Protein AF-A0A4Q2D4P0-F1 (afdb_monomer)

Radius of gyration: 19.88 Å; Cα contacts (8 Å, |Δi|>4): 506; chains: 1; bounding box: 53×36×59 Å

Organism: NCBI:txid2316362

Nearest PDB structures (foldseek):
  6o60-assembly1_C  TM=5.481E-01  e=2.478E-01  Homo sapiens
  6brp-assembly1_B  TM=3.692E-01  e=1.485E-01  Oryza sativa Japonica Group
  1fs2-assembly1_C  TM=4.006E-01  e=1.211E+00  Homo sapiens
  8bya-assembly1_E  TM=3.038E-01  e=4.134E-01  Homo sapiens
  8sl9-assembly1_A  TM=1.925E-01  e=4.134E-01  Francisella tularensis subsp. tularensis SCHU S4

Sequence (255 aa):
MGGETLDSLTILSLRPEDGGTDPPFTVFDLFDRIYSLFQSIGYITLMDIDLKPTSRFPHWDPDEEYPDWRTERVHFKACTVGVIDSYSLYSPEAGQELMFEDCNLHGLEFCLPKTPSLTLKNLNAESLGIIIQKSDAIKIAFEDCPELTDKIILALANAHPDSWFLEQRHLRSLRMHACPRVSAKALKKIVSVRQKRRIVADPMPALARTYLPDENDYLDGPPLKSLILSGLNGKRVSNGMRSWFEDNLEEFLER

Structure (mmCIF, N/CA/C/O backbone):
data_AF-A0A4Q2D4P0-F1
#
_entry.id   AF-A0A4Q2D4P0-F1
#
loop_
_atom_site.group_PDB
_atom_site.id
_atom_site.type_symbol
_atom_site.label_atom_id
_atom_site.label_alt_id
_atom_site.label_comp_id
_atom_site.label_asym_id
_atom_site.label_entity_id
_atom_site.label_seq_id
_atom_site.pdbx_PDB_ins_code
_atom_site.Cartn_x
_atom_site.Cartn_y
_atom_site.Cartn_z
_atom_site.occupancy
_atom_site.B_iso_or_equiv
_atom_site.auth_seq_id
_atom_site.auth_comp_id
_atom_site.auth_asym_id
_atom_site.auth_atom_id
_atom_site.pdbx_PDB_model_num
ATOM 1 N N . MET A 1 1 ? 28.402 18.429 -16.747 1.00 43.34 1 MET A N 1
ATOM 2 C CA . MET A 1 1 ? 27.429 18.271 -17.846 1.00 43.34 1 MET A CA 1
ATOM 3 C C . MET A 1 1 ? 26.061 18.374 -17.203 1.00 43.34 1 MET A C 1
ATOM 5 O O . MET A 1 1 ? 25.832 17.650 -16.242 1.00 43.34 1 MET A O 1
ATOM 9 N N . GLY A 1 2 ? 25.251 19.363 -17.589 1.00 43.56 2 GLY A N 1
ATOM 10 C CA . GLY A 1 2 ? 23.921 19.547 -17.000 1.00 43.56 2 GLY A CA 1
ATOM 11 C C . GLY A 1 2 ? 23.044 18.392 -17.447 1.00 43.56 2 GLY A C 1
ATOM 12 O O . GLY A 1 2 ? 22.898 18.205 -18.650 1.00 43.56 2 GLY A O 1
ATOM 13 N N . GLY A 1 3 ? 22.574 17.569 -16.514 1.00 57.06 3 GLY A N 1
ATOM 14 C CA . GLY A 1 3 ? 21.641 16.522 -16.891 1.00 57.06 3 GLY A CA 1
ATOM 15 C C . GLY A 1 3 ? 20.282 17.115 -17.159 1.00 57.06 3 GLY A C 1
ATOM 16 O O . GLY A 1 3 ? 19.896 18.132 -16.582 1.00 57.06 3 GLY A O 1
ATOM 17 N N . GLU A 1 4 ? 19.581 16.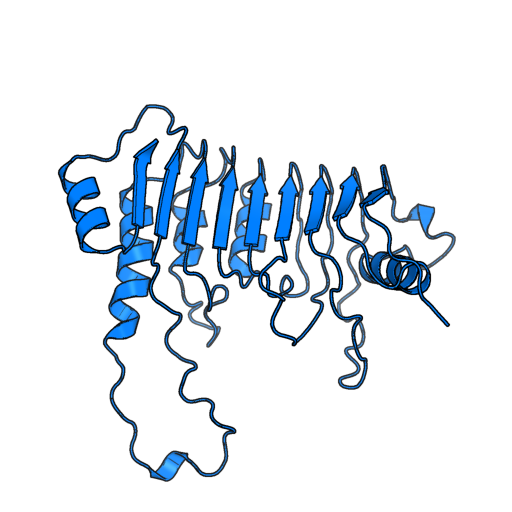463 -18.066 1.00 76.81 4 GLU A N 1
ATOM 18 C CA . GLU A 1 4 ? 18.221 16.822 -18.396 1.00 76.81 4 GLU A CA 1
ATOM 19 C C . GLU A 1 4 ? 17.312 16.330 -17.266 1.00 76.81 4 GLU A C 1
ATOM 21 O O . GLU A 1 4 ? 17.420 15.189 -16.805 1.00 76.81 4 GLU A O 1
ATOM 26 N N . THR A 1 5 ? 16.456 17.224 -16.780 1.00 80.44 5 THR A N 1
ATOM 27 C CA . THR A 1 5 ? 15.338 16.881 -15.903 1.00 80.44 5 THR A CA 1
ATOM 28 C C . THR A 1 5 ? 14.119 16.653 -16.779 1.00 80.44 5 THR A C 1
ATOM 30 O O . THR A 1 5 ? 13.848 17.450 -17.679 1.00 80.44 5 THR A O 1
ATOM 33 N N . LEU A 1 6 ? 13.385 15.578 -16.514 1.00 85.06 6 LEU A N 1
ATOM 34 C CA . LEU A 1 6 ? 12.155 15.253 -17.224 1.00 85.06 6 LEU A CA 1
ATOM 35 C C . LEU A 1 6 ? 10.963 15.319 -16.267 1.00 85.06 6 LEU A C 1
ATOM 37 O O . LEU A 1 6 ? 10.982 14.705 -15.206 1.00 85.06 6 LEU A O 1
ATOM 41 N N . ASP A 1 7 ? 9.890 16.011 -16.642 1.00 85.50 7 ASP A N 1
ATOM 42 C CA . ASP A 1 7 ? 8.705 16.098 -15.776 1.00 85.50 7 ASP A CA 1
ATOM 43 C C . ASP A 1 7 ? 8.015 14.735 -15.625 1.00 85.50 7 ASP A C 1
ATOM 45 O O . ASP A 1 7 ? 7.632 14.331 -14.525 1.00 85.50 7 ASP A O 1
ATOM 49 N N . SER A 1 8 ? 7.858 14.002 -16.733 1.00 89.62 8 SER A N 1
ATOM 50 C CA . SER A 1 8 ? 7.240 12.677 -16.709 1.00 89.62 8 SER A CA 1
ATOM 51 C C . SER A 1 8 ? 7.701 11.765 -17.842 1.00 89.62 8 SER A C 1
ATOM 53 O O . SER A 1 8 ? 7.942 12.215 -18.962 1.00 89.62 8 SER A O 1
ATOM 55 N N . LEU A 1 9 ? 7.757 10.468 -17.549 1.00 88.06 9 LEU A N 1
ATOM 56 C CA . LEU A 1 9 ? 8.011 9.381 -18.484 1.00 88.06 9 LEU A CA 1
ATOM 57 C C . LEU A 1 9 ? 6.910 8.330 -18.342 1.00 88.06 9 LEU A C 1
ATOM 59 O O . LEU A 1 9 ? 6.601 7.879 -17.241 1.00 88.06 9 LEU A O 1
ATOM 63 N N . THR A 1 10 ? 6.321 7.916 -19.460 1.00 89.50 10 THR A N 1
ATOM 64 C CA . THR A 1 10 ? 5.386 6.786 -19.499 1.00 89.50 10 THR A CA 1
ATOM 65 C C . THR A 1 10 ? 5.912 5.730 -20.452 1.00 89.50 10 THR A C 1
ATOM 67 O O . THR A 1 10 ? 6.177 6.019 -21.617 1.00 89.50 10 THR A O 1
ATOM 70 N N . ILE A 1 11 ? 6.029 4.505 -19.956 1.00 86.00 11 ILE A N 1
ATOM 71 C CA . ILE A 1 11 ? 6.389 3.321 -20.726 1.00 86.00 11 ILE A CA 1
ATOM 72 C C . ILE A 1 11 ? 5.140 2.455 -20.809 1.00 86.00 11 ILE A C 1
ATOM 74 O O . ILE A 1 11 ? 4.585 2.068 -19.785 1.00 86.00 11 ILE A O 1
ATOM 78 N N . LEU A 1 12 ? 4.665 2.224 -22.032 1.00 85.94 12 LEU A N 1
ATOM 79 C CA . LEU A 1 12 ? 3.336 1.655 -22.275 1.00 85.94 12 LEU A CA 1
ATOM 80 C C . LEU A 1 12 ? 3.295 0.129 -22.279 1.00 85.94 12 LEU A C 1
ATOM 82 O O . LEU A 1 12 ? 2.232 -0.438 -22.050 1.00 85.94 12 LEU A O 1
ATOM 86 N N . SER A 1 13 ? 4.409 -0.509 -22.615 1.00 82.56 13 SER A N 1
ATOM 87 C CA . SER A 1 13 ? 4.569 -1.955 -22.572 1.00 82.56 13 SER A CA 1
ATOM 88 C C . SER A 1 13 ? 6.052 -2.270 -22.619 1.00 82.56 13 SER A C 1
ATOM 90 O O . SER A 1 13 ? 6.815 -1.568 -23.291 1.00 82.56 13 SER A O 1
ATOM 92 N N . LEU A 1 14 ? 6.450 -3.292 -21.875 1.00 76.25 1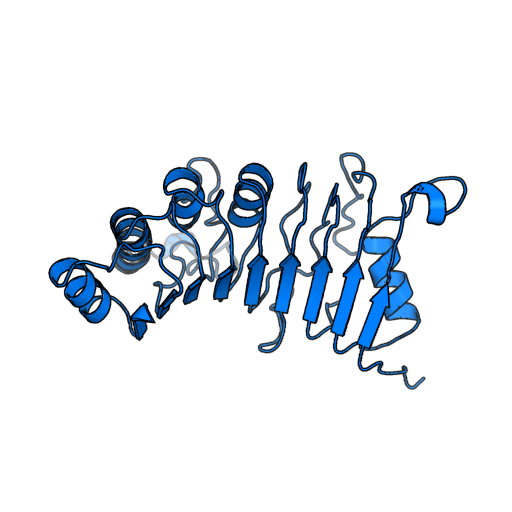4 LEU A N 1
ATOM 93 C CA . LEU A 1 14 ? 7.811 -3.798 -21.891 1.00 76.25 14 LEU A CA 1
ATOM 94 C C . LEU A 1 14 ? 7.759 -5.280 -21.535 1.00 76.25 14 LEU A C 1
ATOM 96 O O . LEU A 1 14 ? 7.233 -5.655 -20.485 1.00 76.25 14 LEU A O 1
ATOM 100 N N . ARG A 1 15 ? 8.239 -6.121 -22.442 1.00 75.75 15 ARG A N 1
ATOM 101 C CA . ARG A 1 15 ? 8.317 -7.571 -22.286 1.00 75.75 15 ARG A CA 1
ATOM 102 C C . ARG A 1 15 ? 9.760 -8.002 -22.064 1.00 75.75 15 ARG A C 1
ATOM 104 O O . ARG A 1 15 ? 10.678 -7.280 -22.461 1.00 75.75 15 ARG A O 1
ATOM 111 N N . PRO A 1 16 ? 9.994 -9.194 -21.493 1.00 66.44 16 PRO A N 1
ATOM 112 C CA . PRO A 1 16 ? 11.348 -9.700 -21.300 1.00 66.44 16 PRO A CA 1
ATOM 113 C C . PRO A 1 16 ? 12.169 -9.718 -22.603 1.00 66.44 16 PRO A C 1
ATOM 115 O O . PRO A 1 16 ? 13.358 -9.404 -22.586 1.00 66.44 16 PRO A O 1
ATOM 118 N N . GLU A 1 17 ? 11.532 -10.043 -23.730 1.00 69.81 17 GLU A N 1
ATOM 119 C CA . GLU A 1 17 ? 12.126 -10.093 -25.071 1.00 69.81 17 GLU A CA 1
ATOM 120 C C . GLU A 1 17 ? 12.480 -8.727 -25.679 1.00 69.81 17 GLU A C 1
ATOM 122 O O . GLU A 1 17 ? 13.333 -8.666 -26.569 1.00 69.81 17 GLU A O 1
ATOM 127 N N . ASP A 1 18 ? 11.900 -7.629 -25.185 1.00 71.38 18 ASP A N 1
ATOM 128 C CA . ASP A 1 18 ? 12.205 -6.278 -25.679 1.00 71.38 18 ASP A CA 1
ATOM 129 C C . ASP A 1 18 ? 13.628 -5.831 -25.290 1.00 71.38 18 ASP A C 1
ATOM 131 O O . ASP A 1 18 ? 14.190 -4.924 -25.904 1.00 71.38 18 ASP A O 1
ATOM 135 N N . GLY A 1 19 ? 14.247 -6.508 -24.313 1.00 61.91 19 GLY A N 1
ATOM 136 C CA . GLY A 1 19 ? 15.650 -6.329 -23.925 1.00 61.91 19 GLY A CA 1
ATOM 137 C C . GLY A 1 19 ? 16.675 -6.844 -24.943 1.00 61.91 19 GLY A C 1
ATOM 138 O O . GLY A 1 19 ? 17.869 -6.591 -24.787 1.00 61.91 19 GLY A O 1
ATOM 139 N N . GLY A 1 20 ? 16.235 -7.545 -25.993 1.00 65.00 20 GLY A N 1
ATOM 140 C CA . GLY A 1 20 ? 17.107 -8.156 -26.995 1.00 65.00 20 GLY A CA 1
ATOM 141 C C . GLY A 1 20 ? 17.511 -9.598 -26.668 1.00 65.00 20 GLY A C 1
ATOM 142 O O . GLY A 1 20 ? 16.901 -10.282 -25.847 1.00 65.00 20 GLY A O 1
ATOM 143 N N . THR A 1 21 ? 18.520 -10.109 -27.379 1.00 54.41 21 THR A N 1
ATOM 144 C CA . THR A 1 21 ? 18.937 -11.517 -27.298 1.00 54.41 21 THR A CA 1
ATOM 145 C C . THR A 1 21 ? 19.960 -11.748 -26.182 1.00 54.41 21 THR A C 1
ATOM 147 O O . THR A 1 21 ? 21.159 -11.677 -26.439 1.00 54.41 21 THR A O 1
ATOM 150 N N . ASP A 1 22 ? 19.444 -12.092 -24.997 1.00 58.22 22 ASP A N 1
ATOM 151 C CA . ASP A 1 22 ? 20.121 -12.643 -23.803 1.00 58.22 22 ASP A CA 1
A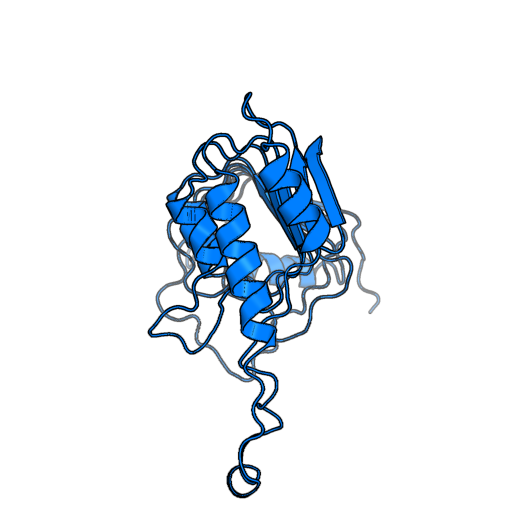TOM 152 C C . ASP A 1 22 ? 21.056 -11.692 -23.008 1.00 58.22 22 ASP A C 1
ATOM 154 O O . ASP A 1 22 ? 22.108 -11.309 -23.529 1.00 58.22 22 ASP A O 1
ATOM 158 N N . PRO A 1 23 ? 20.783 -11.380 -21.714 1.00 58.22 23 PRO A N 1
ATOM 159 C CA . PRO A 1 23 ? 19.627 -11.737 -20.872 1.00 58.22 23 PRO A CA 1
ATOM 160 C C . PRO A 1 23 ? 18.432 -10.760 -21.010 1.00 58.22 23 PRO A C 1
ATOM 162 O O . PRO A 1 23 ? 18.600 -9.644 -21.497 1.00 58.22 23 PRO A O 1
ATOM 165 N N . PRO A 1 24 ? 17.216 -11.160 -20.580 1.00 58.41 24 PRO A N 1
ATOM 166 C CA . PRO A 1 24 ? 16.042 -10.286 -20.575 1.00 58.41 24 PRO A CA 1
ATOM 167 C C . PRO A 1 24 ? 16.209 -9.118 -19.606 1.00 58.41 24 PRO A C 1
ATOM 169 O O . PRO A 1 24 ? 16.857 -9.240 -18.569 1.00 58.41 24 PRO A O 1
ATOM 172 N N . PHE A 1 25 ? 15.571 -8.009 -19.952 1.00 61.47 25 PHE A N 1
ATOM 173 C CA . PHE A 1 25 ? 15.698 -6.735 -19.259 1.00 61.47 25 PHE A CA 1
ATOM 174 C C . PHE A 1 25 ? 15.020 -6.739 -17.881 1.00 61.47 25 PHE A C 1
ATOM 176 O O . PHE A 1 25 ? 13.891 -7.215 -17.730 1.00 61.47 25 PHE A O 1
ATOM 183 N N . THR A 1 26 ? 15.712 -6.208 -16.872 1.00 66.44 26 THR A N 1
ATOM 184 C CA . THR A 1 26 ? 15.243 -6.139 -15.479 1.00 66.44 26 THR A CA 1
ATOM 185 C C . THR A 1 26 ? 14.686 -4.754 -15.122 1.00 66.44 26 THR A C 1
ATOM 187 O O . THR A 1 26 ? 14.884 -3.777 -15.846 1.00 66.44 26 THR A O 1
ATOM 190 N N . VAL A 1 27 ? 14.017 -4.631 -13.961 1.00 66.94 27 VAL A N 1
ATOM 191 C CA . VAL A 1 27 ? 13.677 -3.310 -13.387 1.00 66.94 27 VAL A CA 1
ATOM 192 C C . VAL A 1 27 ? 14.941 -2.456 -13.232 1.00 66.94 27 VAL A C 1
ATOM 194 O O . VAL A 1 27 ? 14.900 -1.254 -13.474 1.00 66.94 27 VAL A O 1
ATOM 197 N N . PHE A 1 28 ? 16.066 -3.070 -12.859 1.00 68.31 28 PHE A N 1
ATOM 198 C CA . PHE A 1 28 ? 17.333 -2.368 -12.691 1.00 68.31 28 PHE A CA 1
ATOM 199 C C . PHE A 1 28 ? 17.792 -1.696 -13.973 1.00 68.31 28 PHE A C 1
ATOM 201 O O . PHE A 1 28 ? 17.988 -0.485 -13.993 1.00 68.31 28 PHE A O 1
ATOM 208 N N . ASP A 1 29 ? 17.906 -2.490 -15.039 1.00 70.25 29 ASP A N 1
ATOM 209 C CA . ASP A 1 29 ? 18.363 -2.026 -16.344 1.00 70.25 29 ASP A CA 1
ATOM 210 C C . ASP A 1 29 ? 17.472 -0.886 -16.840 1.00 70.25 29 ASP A C 1
ATOM 212 O O . ASP A 1 29 ? 17.944 0.054 -17.480 1.00 70.25 29 ASP A O 1
ATOM 216 N N . LEU A 1 30 ? 16.181 -0.934 -16.491 1.00 75.31 30 LEU A N 1
ATOM 217 C CA . LEU A 1 30 ? 15.247 0.138 -16.779 1.00 75.31 30 LEU A CA 1
ATOM 218 C C . LEU A 1 30 ? 15.604 1.434 -16.083 1.00 75.31 30 LEU A C 1
ATOM 220 O O . LEU A 1 30 ? 15.779 2.454 -16.748 1.00 75.31 30 LEU A O 1
ATOM 224 N N . PHE A 1 31 ? 15.695 1.404 -14.759 1.00 74.94 31 PHE A N 1
ATOM 225 C CA . PHE A 1 31 ? 15.971 2.608 -13.995 1.00 74.94 31 PHE A CA 1
ATOM 226 C C . PHE A 1 31 ? 17.383 3.135 -14.263 1.00 74.94 31 PHE A C 1
ATOM 228 O O . PHE A 1 31 ? 17.526 4.340 -14.437 1.00 74.94 31 PHE A O 1
ATOM 235 N N . ASP A 1 32 ? 18.395 2.274 -14.394 1.00 74.12 32 ASP A N 1
ATOM 236 C CA . ASP A 1 32 ? 19.761 2.680 -14.750 1.00 74.12 32 ASP A CA 1
ATOM 237 C C . ASP A 1 32 ? 19.795 3.410 -16.099 1.00 74.12 32 ASP A C 1
ATOM 239 O O . ASP A 1 32 ? 20.292 4.533 -16.204 1.00 74.12 32 ASP A O 1
ATOM 243 N N . ARG A 1 33 ? 19.161 2.842 -17.135 1.00 76.69 33 ARG A N 1
ATOM 244 C CA . ARG A 1 33 ? 19.091 3.493 -18.450 1.00 76.69 33 ARG A CA 1
ATOM 245 C C . ARG A 1 33 ? 18.321 4.800 -18.408 1.00 76.69 33 ARG A C 1
ATOM 247 O O . ARG A 1 33 ? 18.788 5.787 -18.975 1.00 76.69 33 ARG A O 1
ATOM 254 N N . ILE A 1 34 ? 17.185 4.827 -17.721 1.00 78.69 34 ILE A N 1
ATOM 255 C CA . ILE A 1 34 ? 16.398 6.042 -17.524 1.00 78.69 34 ILE A CA 1
ATOM 256 C C . ILE A 1 34 ? 17.250 7.129 -16.854 1.00 78.69 34 ILE A C 1
ATOM 258 O O . ILE A 1 34 ? 17.309 8.243 -17.369 1.00 78.69 34 ILE A O 1
ATOM 262 N N . TYR A 1 35 ? 17.951 6.811 -15.762 1.00 75.00 35 TYR A N 1
ATOM 263 C CA . TYR A 1 35 ? 18.755 7.785 -15.022 1.00 75.00 35 TYR A CA 1
ATOM 264 C C . TYR A 1 35 ? 20.059 8.175 -15.733 1.00 75.00 35 TYR A C 1
ATOM 266 O O . TYR A 1 35 ? 20.569 9.279 -15.536 1.00 75.00 35 TYR A O 1
ATOM 274 N N . SER A 1 36 ? 20.580 7.312 -16.612 1.00 77.00 36 SER A N 1
ATOM 275 C CA . SER A 1 36 ? 21.693 7.656 -17.504 1.00 77.00 36 SER A CA 1
ATOM 276 C C . SER A 1 36 ? 21.306 8.718 -18.540 1.00 77.00 36 SER A C 1
ATOM 278 O O . SER A 1 36 ? 22.149 9.513 -18.956 1.00 77.00 36 SER A O 1
ATOM 280 N N . LEU A 1 37 ? 20.028 8.745 -18.940 1.00 80.12 37 LEU A N 1
ATOM 281 C CA . LEU A 1 37 ? 19.475 9.716 -19.883 1.00 80.12 37 LEU A CA 1
ATOM 282 C C . LEU A 1 37 ? 18.985 10.981 -19.169 1.00 80.12 37 LEU A C 1
ATOM 284 O O . LEU A 1 37 ? 19.235 12.089 -19.640 1.00 80.12 37 LEU A O 1
ATOM 288 N N . PHE A 1 38 ? 18.330 10.821 -18.019 1.00 79.50 38 PHE A N 1
ATOM 289 C CA . PHE A 1 38 ? 17.705 11.901 -17.262 1.00 79.50 38 PHE A CA 1
ATOM 290 C C . PHE A 1 38 ? 18.221 11.910 -15.823 1.00 79.50 38 PHE A C 1
ATOM 292 O O . PHE A 1 38 ? 18.012 10.964 -15.072 1.00 79.50 38 PHE A O 1
ATOM 299 N N . GLN A 1 39 ? 18.853 13.004 -15.390 1.00 72.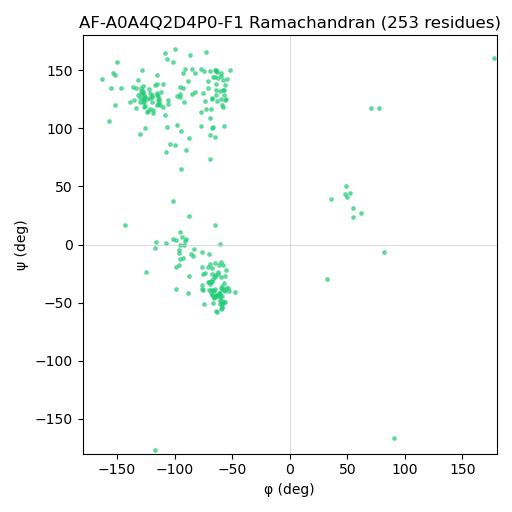19 39 GLN A N 1
ATOM 300 C CA . GLN A 1 39 ? 19.402 13.093 -14.026 1.00 72.19 39 GLN A CA 1
ATOM 301 C C . GLN A 1 39 ? 18.325 13.062 -12.936 1.00 72.19 39 GLN A C 1
ATOM 303 O O . GLN A 1 39 ? 18.621 12.680 -11.801 1.00 72.19 39 GLN A O 1
ATOM 308 N N . SER A 1 40 ? 17.109 13.493 -13.270 1.00 73.25 40 SER A N 1
ATOM 309 C CA . SER A 1 40 ? 15.929 13.415 -12.417 1.00 73.25 40 SER A CA 1
ATOM 310 C C . SER A 1 40 ? 14.669 13.317 -13.270 1.00 73.25 40 SER A C 1
ATOM 312 O O . SER A 1 40 ? 14.584 13.912 -14.349 1.00 73.25 40 SER A O 1
ATOM 314 N N . ILE A 1 41 ? 13.684 12.571 -12.772 1.00 78.44 41 ILE A N 1
ATOM 315 C CA . ILE A 1 41 ? 12.366 12.460 -13.396 1.00 78.44 41 ILE A CA 1
ATOM 316 C C . ILE A 1 41 ? 11.306 12.733 -12.342 1.00 78.44 41 ILE A C 1
ATOM 318 O O . ILE A 1 41 ? 11.341 12.121 -11.286 1.00 78.44 41 ILE A O 1
ATOM 322 N N . GLY A 1 42 ? 10.349 13.621 -12.599 1.00 78.19 42 GLY A N 1
ATOM 323 C CA . GLY A 1 42 ? 9.254 13.853 -11.654 1.00 78.19 42 GLY A CA 1
ATOM 324 C C . GLY A 1 42 ? 8.396 12.596 -11.482 1.00 78.19 42 GLY A C 1
ATOM 325 O O . GLY A 1 42 ? 8.259 12.057 -10.383 1.00 78.19 42 GLY A O 1
ATOM 326 N N . TYR A 1 43 ? 7.856 12.084 -12.591 1.00 85.44 43 TYR A N 1
ATOM 327 C CA . TYR A 1 43 ? 6.925 10.956 -12.586 1.00 85.44 43 TYR A CA 1
ATOM 328 C C . TYR A 1 43 ? 7.273 9.861 -13.596 1.00 85.44 43 TYR A C 1
ATOM 330 O O . TYR A 1 43 ? 7.390 10.129 -14.788 1.00 85.44 43 TYR A O 1
ATOM 338 N N . ILE A 1 44 ? 7.345 8.609 -13.147 1.00 85.94 44 ILE A N 1
ATOM 339 C CA . ILE A 1 44 ? 7.488 7.436 -14.017 1.00 85.94 44 ILE A CA 1
ATOM 340 C C . ILE A 1 44 ? 6.223 6.583 -13.922 1.00 85.94 44 ILE A C 1
ATOM 342 O O . ILE A 1 44 ? 5.836 6.155 -12.836 1.00 85.94 44 ILE A O 1
ATOM 346 N N . THR A 1 45 ? 5.596 6.302 -15.066 1.00 87.00 45 THR A N 1
ATOM 347 C CA . THR A 1 45 ? 4.520 5.306 -15.183 1.00 87.00 45 THR A CA 1
ATOM 348 C C . THR A 1 45 ? 4.978 4.140 -16.038 1.00 87.00 45 THR A C 1
ATOM 350 O O . THR A 1 45 ? 5.344 4.314 -17.198 1.00 87.00 45 THR A O 1
ATOM 353 N N . LEU A 1 46 ? 4.917 2.948 -15.464 1.00 85.06 46 LEU A N 1
ATOM 354 C CA . LEU A 1 46 ? 5.218 1.680 -16.101 1.00 85.06 46 LEU A CA 1
ATOM 355 C C . LEU A 1 46 ? 3.900 0.940 -16.288 1.00 85.06 46 LEU A C 1
ATOM 357 O O . LEU A 1 46 ? 3.269 0.561 -15.304 1.00 85.06 46 LEU A O 1
ATOM 361 N N . MET A 1 47 ? 3.461 0.787 -17.532 1.00 86.25 47 MET A N 1
ATOM 362 C CA . MET A 1 47 ? 2.214 0.114 -17.877 1.00 86.25 47 MET A CA 1
ATOM 363 C C . MET A 1 47 ? 2.501 -1.213 -18.562 1.00 86.25 47 MET A C 1
ATOM 365 O O . MET A 1 47 ? 3.371 -1.268 -19.426 1.00 86.25 47 MET A O 1
ATOM 369 N N . ASP A 1 48 ? 1.743 -2.249 -18.199 1.00 80.69 48 ASP A N 1
ATOM 370 C CA . ASP A 1 48 ? 1.755 -3.549 -18.881 1.00 80.69 48 ASP A CA 1
ATOM 371 C C . ASP A 1 48 ? 3.179 -4.085 -19.097 1.00 80.69 48 ASP A C 1
ATOM 373 O O . ASP A 1 48 ? 3.614 -4.418 -20.205 1.00 80.69 48 ASP A O 1
ATOM 377 N N . ILE A 1 49 ? 3.931 -4.082 -18.000 1.00 73.25 49 ILE A N 1
ATOM 378 C CA . ILE A 1 49 ? 5.303 -4.556 -17.960 1.00 73.25 49 ILE A CA 1
ATOM 379 C C . ILE A 1 49 ? 5.315 -5.993 -17.435 1.00 73.25 49 ILE A C 1
ATOM 381 O O . ILE A 1 49 ? 4.746 -6.277 -16.378 1.00 73.25 49 ILE A O 1
ATOM 385 N N . ASP A 1 50 ? 5.960 -6.881 -18.188 1.00 70.38 50 ASP A N 1
ATOM 386 C CA . ASP A 1 50 ? 6.255 -8.258 -17.795 1.00 70.38 50 ASP A CA 1
ATOM 387 C C . ASP A 1 50 ? 7.770 -8.392 -17.640 1.00 70.38 50 ASP A C 1
ATOM 389 O O . ASP A 1 50 ? 8.525 -8.114 -18.572 1.00 70.38 50 ASP A O 1
ATOM 393 N N . LEU A 1 51 ? 8.229 -8.748 -16.442 1.00 62.78 51 LEU A N 1
ATOM 394 C CA . LEU A 1 51 ? 9.657 -8.829 -16.132 1.00 62.78 51 LEU A CA 1
ATOM 395 C C . LEU A 1 51 ? 9.992 -10.225 -15.653 1.00 62.78 51 LEU A C 1
ATOM 397 O O . LEU A 1 51 ? 9.326 -10.780 -14.774 1.00 62.78 51 LEU A O 1
ATOM 401 N N . LYS A 1 52 ? 11.078 -10.775 -16.201 1.00 58.09 52 LYS A N 1
ATOM 402 C CA . LYS A 1 52 ? 11.589 -12.062 -15.747 1.00 58.09 52 LYS A CA 1
ATOM 403 C C . LYS A 1 52 ? 12.013 -11.944 -14.277 1.00 58.09 52 LYS A C 1
ATOM 405 O O . LYS A 1 52 ? 12.596 -10.928 -13.899 1.00 58.09 52 LYS A O 1
ATOM 410 N N . PRO A 1 53 ? 11.795 -12.985 -13.458 1.00 53.12 53 PRO A N 1
ATOM 411 C CA . PRO A 1 53 ? 12.449 -13.060 -12.167 1.00 53.12 53 PRO A CA 1
ATOM 412 C C . PRO A 1 53 ? 13.969 -12.987 -12.335 1.00 53.12 53 PRO A C 1
ATOM 414 O O . PRO A 1 53 ? 14.550 -13.736 -13.132 1.00 53.12 53 PRO A O 1
ATOM 417 N N . THR A 1 54 ? 14.615 -12.087 -11.594 1.00 49.38 54 THR A N 1
ATOM 418 C CA . THR A 1 54 ? 16.062 -12.152 -11.407 1.00 49.38 54 THR A CA 1
ATOM 419 C C . THR A 1 54 ? 16.371 -13.531 -10.818 1.00 49.38 54 THR A C 1
ATOM 421 O O . THR A 1 54 ? 15.616 -14.087 -10.031 1.00 49.38 54 THR A O 1
ATOM 424 N N . SER A 1 55 ? 17.370 -14.229 -11.351 1.00 45.28 55 SER A N 1
ATOM 425 C CA . SER A 1 55 ? 17.716 -15.554 -10.836 1.00 45.28 55 SER A CA 1
ATOM 426 C C . SER A 1 55 ? 18.418 -15.386 -9.496 1.00 45.28 55 SER A C 1
ATOM 428 O O . SER A 1 55 ? 19.454 -14.744 -9.533 1.00 45.28 55 SER A O 1
ATOM 430 N N . ARG A 1 56 ? 17.924 -16.009 -8.411 1.00 42.47 56 ARG A N 1
ATOM 431 C CA . ARG A 1 56 ? 18.497 -16.312 -7.063 1.00 42.47 56 ARG A CA 1
ATOM 432 C C . ARG A 1 56 ? 19.517 -15.381 -6.382 1.00 42.47 56 ARG A C 1
ATOM 434 O O . ARG A 1 56 ? 19.550 -15.405 -5.160 1.00 42.47 56 ARG A O 1
ATOM 441 N N . PHE A 1 57 ? 20.353 -14.643 -7.091 1.00 39.69 57 PHE A N 1
ATOM 442 C CA . PHE A 1 57 ? 21.281 -13.634 -6.618 1.00 39.69 57 PHE A CA 1
ATOM 443 C C . PHE A 1 57 ? 21.592 -12.683 -7.792 1.00 39.69 57 PHE A C 1
ATOM 445 O O . PHE A 1 57 ? 22.391 -13.058 -8.655 1.00 39.69 57 PHE A O 1
ATOM 452 N N . PRO A 1 58 ? 21.081 -11.440 -7.850 1.00 44.72 58 PRO A N 1
ATOM 453 C CA . PRO A 1 58 ? 21.973 -10.367 -8.262 1.00 44.72 58 PRO A CA 1
ATOM 454 C C . PRO A 1 58 ? 23.164 -10.429 -7.296 1.00 44.72 58 PRO A C 1
ATOM 456 O O . PRO A 1 58 ? 22.985 -10.524 -6.077 1.00 44.72 58 PRO A O 1
ATOM 459 N N . HIS A 1 59 ? 24.381 -10.529 -7.828 1.00 41.88 59 HIS A N 1
ATOM 460 C CA . HIS A 1 59 ? 25.583 -10.436 -7.011 1.00 41.88 59 HIS A CA 1
ATOM 461 C C . HIS A 1 59 ? 25.530 -9.086 -6.296 1.00 41.88 59 HIS A C 1
ATOM 463 O O . HIS A 1 59 ? 25.762 -8.060 -6.916 1.00 41.88 59 HIS A O 1
ATOM 469 N N . TRP A 1 60 ? 25.155 -9.087 -5.016 1.00 40.56 60 TRP A N 1
ATOM 470 C CA . TRP A 1 60 ? 25.209 -7.896 -4.183 1.00 40.56 60 TRP A CA 1
ATOM 471 C C . TRP A 1 60 ? 26.688 -7.604 -3.965 1.00 40.56 60 TRP A C 1
ATOM 473 O O . TRP A 1 60 ? 27.322 -8.241 -3.120 1.00 40.56 60 TRP A O 1
ATOM 483 N N . ASP A 1 61 ? 27.261 -6.738 -4.795 1.00 42.78 61 ASP A N 1
ATOM 484 C CA . ASP A 1 61 ? 28.546 -6.141 -4.485 1.00 42.78 61 ASP A CA 1
ATOM 485 C C . ASP A 1 61 ? 28.258 -5.046 -3.442 1.00 42.78 61 ASP A C 1
ATOM 487 O O . ASP A 1 61 ? 27.513 -4.109 -3.737 1.00 42.78 61 ASP A O 1
ATOM 491 N N . PRO A 1 62 ? 28.735 -5.175 -2.189 1.00 39.81 62 PRO A N 1
ATOM 492 C CA . PRO A 1 62 ? 28.462 -4.201 -1.128 1.00 39.81 62 PRO A CA 1
ATOM 493 C C . PRO A 1 62 ? 28.923 -2.779 -1.478 1.00 39.81 62 PRO A C 1
ATOM 495 O O . PRO A 1 62 ? 28.478 -1.824 -0.843 1.00 39.81 62 PRO A O 1
ATOM 498 N N . ASP A 1 63 ? 29.809 -2.666 -2.472 1.00 37.34 63 ASP A N 1
ATOM 499 C CA . ASP A 1 63 ? 30.374 -1.423 -2.983 1.00 37.34 63 ASP A CA 1
ATOM 500 C C . ASP A 1 63 ? 29.617 -0.877 -4.219 1.00 37.34 63 ASP A C 1
ATOM 502 O O . ASP A 1 63 ? 29.976 0.180 -4.742 1.00 37.34 63 ASP A O 1
ATOM 506 N N . GLU A 1 64 ? 28.569 -1.560 -4.704 1.00 42.16 64 GLU A N 1
ATOM 507 C CA . GLU A 1 64 ? 27.742 -1.081 -5.818 1.00 42.16 64 GLU A CA 1
ATOM 508 C C . GLU A 1 64 ? 26.775 0.006 -5.324 1.00 42.16 64 GLU A C 1
ATOM 510 O O . GLU A 1 64 ? 25.751 -0.254 -4.683 1.00 42.16 64 GLU A O 1
ATOM 515 N N . GLU A 1 65 ? 27.127 1.264 -5.607 1.00 42.69 65 GLU A N 1
ATOM 516 C CA . GLU A 1 65 ? 26.252 2.416 -5.399 1.00 42.69 65 GLU A CA 1
ATOM 517 C C . GLU A 1 65 ? 25.042 2.308 -6.331 1.00 42.69 65 GLU A C 1
ATOM 519 O O . GLU A 1 65 ? 25.047 2.734 -7.487 1.00 42.69 65 GLU A O 1
ATOM 524 N N . TYR A 1 66 ? 23.979 1.714 -5.804 1.00 47.84 66 TYR A N 1
ATOM 525 C CA . TYR A 1 66 ? 22.682 1.675 -6.449 1.00 47.84 66 TYR A CA 1
ATOM 526 C C . TYR A 1 66 ? 22.186 3.094 -6.774 1.00 47.84 66 TYR A C 1
ATOM 528 O O . TYR A 1 66 ? 22.303 3.979 -5.918 1.00 47.84 66 TYR A O 1
ATOM 536 N N . PRO A 1 67 ? 21.605 3.333 -7.970 1.00 47.09 67 PRO A N 1
ATOM 537 C CA . PRO A 1 67 ? 21.144 4.657 -8.353 1.00 47.09 67 PRO A CA 1
ATOM 538 C C . PRO A 1 67 ? 20.130 5.156 -7.328 1.00 47.09 67 PRO A C 1
ATOM 540 O O . PRO A 1 67 ? 19.077 4.545 -7.112 1.00 47.09 67 PRO A O 1
ATOM 543 N N . ASP A 1 68 ? 20.486 6.261 -6.674 1.00 54.47 68 ASP A N 1
ATOM 544 C CA . ASP A 1 68 ? 19.624 6.910 -5.702 1.00 54.47 68 ASP A CA 1
ATOM 545 C C . ASP A 1 68 ? 18.307 7.271 -6.388 1.00 54.47 68 ASP A C 1
ATOM 547 O O . ASP A 1 68 ? 18.291 7.781 -7.515 1.00 54.47 68 ASP A O 1
ATOM 551 N N . TRP A 1 69 ? 17.191 6.957 -5.739 1.00 58.44 69 TRP A N 1
ATOM 552 C CA . TRP A 1 69 ? 15.883 7.254 -6.297 1.00 58.44 69 TRP A CA 1
ATOM 553 C C . TRP A 1 69 ? 15.730 8.769 -6.324 1.00 58.44 69 TRP A C 1
ATOM 555 O O . TRP A 1 69 ? 15.423 9.392 -5.318 1.00 58.44 69 TRP A O 1
ATOM 565 N N . ARG A 1 70 ? 15.939 9.365 -7.496 1.00 62.88 70 ARG A N 1
ATOM 566 C CA . ARG A 1 70 ? 15.752 10.804 -7.740 1.00 62.88 70 ARG A CA 1
ATOM 567 C C . ARG A 1 70 ? 14.378 11.126 -8.311 1.00 62.88 70 ARG A C 1
ATOM 569 O O . ARG A 1 70 ? 14.152 12.230 -8.798 1.00 62.88 70 ARG A O 1
ATOM 576 N N . THR A 1 71 ? 13.488 10.135 -8.301 1.00 63.66 71 THR A N 1
ATOM 577 C CA . THR A 1 71 ? 12.131 10.258 -8.820 1.00 63.66 71 THR A CA 1
ATOM 578 C C . THR A 1 71 ? 11.159 10.600 -7.702 1.00 63.66 71 THR A C 1
ATOM 580 O O . THR A 1 71 ? 11.216 9.992 -6.631 1.00 63.66 71 THR A O 1
ATOM 583 N N . GLU A 1 72 ? 10.253 11.550 -7.947 1.00 73.19 72 GLU A N 1
ATOM 584 C CA . GLU A 1 72 ? 9.215 11.914 -6.974 1.00 73.19 72 GLU A CA 1
ATOM 585 C C . GLU A 1 72 ? 8.100 10.863 -6.932 1.00 73.19 72 GLU A C 1
ATOM 587 O O . GLU A 1 72 ? 7.557 10.575 -5.871 1.00 73.19 72 GLU A O 1
ATOM 592 N N . ARG A 1 73 ? 7.747 10.240 -8.062 1.00 83.12 73 ARG A N 1
ATOM 593 C CA . ARG A 1 73 ? 6.719 9.193 -8.082 1.00 83.12 73 ARG A CA 1
ATOM 594 C C . ARG A 1 73 ? 6.972 8.095 -9.113 1.00 83.12 73 ARG A C 1
ATOM 596 O O . ARG A 1 73 ? 7.203 8.376 -10.286 1.00 83.12 73 ARG A O 1
ATOM 603 N N . VAL A 1 74 ? 6.801 6.841 -8.694 1.00 85.12 74 VAL A N 1
ATOM 604 C CA . VAL A 1 74 ? 6.834 5.652 -9.559 1.00 85.12 74 VAL A CA 1
ATOM 605 C C . VAL A 1 74 ? 5.492 4.924 -9.492 1.00 85.12 74 VAL A C 1
ATOM 607 O O . VAL A 1 74 ? 5.018 4.584 -8.410 1.00 85.12 74 VAL A O 1
ATOM 610 N N . HIS A 1 75 ? 4.877 4.666 -10.645 1.00 89.00 75 HIS A N 1
ATOM 611 C CA . HIS A 1 75 ? 3.590 3.986 -10.764 1.00 89.00 75 HIS A CA 1
ATOM 612 C C . HIS A 1 75 ? 3.695 2.753 -11.663 1.00 89.00 75 HIS A C 1
ATOM 614 O O . HIS A 1 75 ? 3.904 2.875 -12.865 1.00 89.00 75 HIS A O 1
ATOM 620 N N . PHE A 1 76 ? 3.500 1.576 -11.079 1.00 87.69 76 PHE A N 1
ATOM 621 C CA . PHE A 1 76 ? 3.337 0.310 -11.786 1.00 87.69 76 PHE A CA 1
ATOM 622 C C . PHE A 1 76 ? 1.850 0.059 -12.030 1.00 87.69 76 PHE A C 1
ATOM 624 O O . PHE A 1 76 ? 1.073 0.022 -11.075 1.00 87.69 76 PHE A O 1
ATOM 631 N N . LYS A 1 77 ? 1.457 -0.120 -13.291 1.00 89.69 77 LYS A N 1
ATOM 632 C CA . LYS A 1 77 ? 0.065 -0.286 -13.705 1.00 89.69 77 LYS A CA 1
ATOM 633 C C . LYS A 1 77 ? -0.114 -1.505 -14.600 1.00 89.69 77 LYS A C 1
ATOM 635 O O . LYS A 1 77 ? 0.466 -1.570 -15.678 1.00 89.69 77 LYS A O 1
ATOM 640 N N . ALA A 1 78 ? -0.985 -2.426 -14.199 1.00 86.50 78 ALA A N 1
ATOM 641 C CA . ALA A 1 78 ? -1.251 -3.665 -14.928 1.00 86.50 78 ALA A CA 1
ATOM 642 C C . ALA A 1 78 ? 0.021 -4.492 -15.197 1.00 86.50 78 ALA A C 1
ATOM 644 O O . ALA A 1 78 ? 0.132 -5.164 -16.218 1.00 86.50 78 ALA A O 1
ATOM 645 N N . CYS A 1 79 ? 1.007 -4.415 -14.301 1.00 78.62 79 CYS A N 1
ATOM 646 C CA . CYS A 1 79 ? 2.276 -5.110 -14.468 1.00 78.62 79 CYS A CA 1
ATOM 647 C C . CYS A 1 79 ? 2.208 -6.519 -13.875 1.00 78.62 79 CYS A C 1
ATOM 649 O O . CYS A 1 79 ? 1.675 -6.718 -12.779 1.00 78.62 79 CYS A O 1
ATOM 651 N N . THR A 1 80 ? 2.824 -7.481 -14.558 1.00 73.44 80 THR A N 1
ATOM 652 C CA . THR A 1 80 ? 3.190 -8.762 -13.949 1.00 73.44 80 THR A CA 1
ATOM 653 C C . THR A 1 80 ? 4.630 -8.626 -13.489 1.00 73.44 80 THR A C 1
ATOM 655 O O . THR A 1 80 ? 5.566 -8.692 -14.282 1.00 73.44 80 THR A O 1
ATOM 658 N N . VAL A 1 81 ? 4.812 -8.322 -12.207 1.00 61.97 81 VAL A N 1
ATOM 659 C CA . VAL A 1 81 ? 6.140 -8.003 -11.685 1.00 61.97 81 VAL A CA 1
ATOM 660 C C . VAL A 1 81 ? 6.711 -9.252 -11.037 1.00 61.97 81 VAL A C 1
ATOM 662 O O . VAL A 1 81 ? 6.302 -9.640 -9.942 1.00 61.97 81 VAL A O 1
ATOM 665 N N . GLY A 1 82 ? 7.632 -9.903 -11.752 1.00 51.59 82 GLY A N 1
ATOM 666 C CA . GLY A 1 82 ? 8.351 -11.074 -11.260 1.00 51.59 82 GLY A CA 1
ATOM 667 C C . GLY A 1 82 ? 9.270 -10.741 -10.088 1.00 51.59 82 GLY A C 1
ATOM 668 O O . GLY A 1 82 ? 9.321 -11.516 -9.138 1.00 51.59 82 GLY A O 1
ATOM 669 N N . VAL A 1 83 ? 9.952 -9.588 -10.129 1.00 48.91 83 VAL A N 1
ATOM 670 C CA . VAL A 1 83 ? 10.817 -9.089 -9.051 1.00 48.91 83 VAL A CA 1
ATOM 671 C C . VAL A 1 83 ? 10.933 -7.560 -9.118 1.00 48.91 83 VAL A C 1
ATOM 673 O O . VAL A 1 83 ? 11.154 -6.993 -10.185 1.00 48.91 83 VAL A O 1
ATOM 676 N N . ILE A 1 84 ? 10.808 -6.896 -7.967 1.00 52.72 84 ILE A N 1
ATOM 677 C CA . ILE A 1 84 ? 11.330 -5.541 -7.745 1.00 52.72 84 ILE A CA 1
ATOM 678 C C . ILE A 1 84 ? 12.531 -5.744 -6.839 1.00 52.72 84 ILE A C 1
ATOM 680 O O . ILE A 1 84 ? 12.357 -6.022 -5.650 1.00 52.72 84 ILE A O 1
ATOM 684 N N . ASP A 1 85 ? 13.726 -5.709 -7.421 1.00 46.97 85 ASP A N 1
ATOM 685 C CA . ASP A 1 85 ? 14.953 -5.723 -6.632 1.00 46.97 85 ASP A CA 1
ATOM 686 C C . ASP A 1 85 ? 14.983 -4.440 -5.795 1.00 46.97 85 ASP A C 1
ATOM 688 O O . ASP A 1 85 ? 14.548 -3.374 -6.237 1.00 46.97 85 ASP A O 1
ATOM 692 N N . SER A 1 86 ? 15.395 -4.567 -4.536 1.00 41.75 86 SER A N 1
ATOM 693 C CA . SER A 1 86 ? 15.442 -3.459 -3.588 1.00 41.75 86 SER A CA 1
ATOM 694 C C . SER A 1 86 ? 16.451 -2.420 -4.055 1.00 41.75 86 SER A C 1
ATOM 696 O O . SER A 1 86 ? 17.615 -2.761 -4.250 1.00 41.75 86 SER A O 1
ATOM 698 N N . TYR A 1 87 ? 16.047 -1.153 -4.125 1.00 47.09 87 TYR A N 1
ATOM 699 C CA . TYR A 1 87 ? 16.971 -0.043 -4.338 1.00 47.09 87 TYR A CA 1
ATOM 700 C C . TYR A 1 87 ? 16.961 0.901 -3.140 1.00 47.09 87 TYR A C 1
ATOM 702 O O . TYR A 1 87 ? 15.906 1.274 -2.629 1.00 47.09 87 TYR A O 1
ATOM 710 N N . SER A 1 88 ? 18.175 1.309 -2.774 1.00 43.69 88 SER A N 1
ATOM 711 C CA . SER A 1 88 ? 18.550 2.331 -1.797 1.00 43.69 88 SER A CA 1
ATOM 712 C C . SER A 1 88 ? 18.458 1.955 -0.307 1.00 43.69 88 SER A C 1
ATOM 714 O O . SER A 1 88 ? 17.392 1.721 0.259 1.00 43.69 88 SER A O 1
ATOM 716 N N . LEU A 1 89 ? 19.627 1.982 0.351 1.00 42.22 89 LEU A N 1
ATOM 717 C CA . LEU A 1 89 ? 19.788 2.074 1.811 1.00 42.22 89 LEU A CA 1
ATOM 718 C C . LEU A 1 89 ? 19.520 3.502 2.330 1.00 42.22 89 LEU A C 1
ATOM 720 O O . LEU A 1 89 ? 19.516 3.725 3.544 1.00 42.22 89 LEU A O 1
ATOM 724 N N . TYR A 1 90 ? 19.321 4.480 1.438 1.00 46.59 90 TYR A N 1
ATOM 725 C CA . TYR A 1 90 ? 19.131 5.876 1.810 1.00 46.59 90 TYR A CA 1
ATOM 726 C C . TYR A 1 90 ? 17.685 6.164 2.214 1.00 46.59 90 TYR A C 1
ATOM 728 O O . TYR A 1 90 ? 16.721 5.552 1.755 1.00 46.59 90 TYR A O 1
ATOM 736 N N . SER A 1 91 ? 17.539 7.102 3.149 1.00 51.09 91 SER A N 1
ATOM 737 C CA . SER A 1 91 ? 16.230 7.542 3.614 1.00 51.09 91 SER A CA 1
ATOM 738 C C . SER A 1 91 ? 15.527 8.287 2.478 1.00 51.09 91 SER A C 1
ATOM 740 O O . SER A 1 91 ? 16.092 9.263 1.991 1.00 51.09 91 SER A O 1
ATOM 742 N N . PRO A 1 92 ? 14.305 7.895 2.089 1.00 56.81 92 PRO A N 1
ATOM 743 C CA . PRO A 1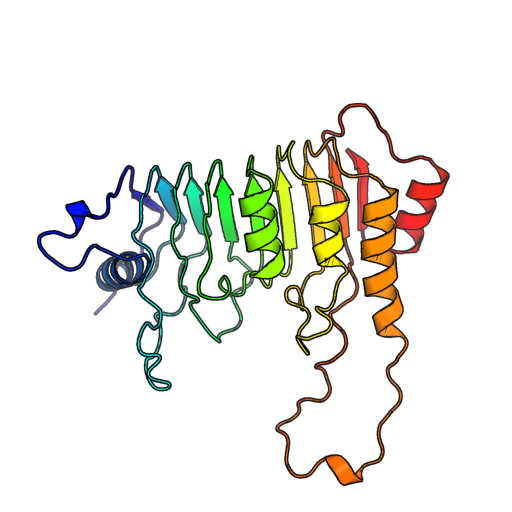 92 ? 13.614 8.552 0.994 1.00 56.81 92 PRO A CA 1
ATOM 744 C C . PRO A 1 92 ? 13.311 10.021 1.310 1.00 56.81 92 PRO A C 1
ATOM 746 O O . PRO A 1 92 ? 13.039 10.380 2.465 1.00 56.81 92 PRO A O 1
ATOM 749 N N . GLU A 1 93 ? 13.304 10.861 0.277 1.00 61.75 93 GLU A N 1
ATOM 750 C CA . GLU A 1 93 ? 12.904 12.264 0.381 1.00 61.75 93 GLU A CA 1
ATOM 751 C C . GLU A 1 93 ? 11.395 12.387 0.639 1.00 61.75 93 GLU A C 1
ATOM 753 O O . GLU A 1 93 ? 10.601 11.571 0.183 1.00 61.75 93 GLU A O 1
ATOM 758 N N . ALA A 1 94 ? 10.960 13.430 1.355 1.00 59.91 94 ALA A N 1
ATOM 759 C CA . ALA A 1 94 ? 9.592 13.549 1.883 1.00 59.91 94 ALA A CA 1
ATOM 760 C C . ALA A 1 94 ? 8.454 13.528 0.832 1.00 59.91 94 ALA A C 1
ATOM 762 O O . ALA A 1 94 ? 7.292 13.356 1.213 1.00 59.91 94 ALA A O 1
ATOM 763 N N . GLY A 1 95 ? 8.768 13.715 -0.453 1.00 67.81 95 GLY A N 1
ATOM 764 C CA . GLY A 1 95 ? 7.811 13.750 -1.563 1.00 67.81 95 GLY A CA 1
ATOM 765 C C . GLY A 1 95 ? 7.631 12.432 -2.315 1.00 67.81 95 GLY A C 1
ATOM 766 O O . GLY A 1 95 ? 6.737 12.356 -3.151 1.00 67.81 95 GLY A O 1
ATOM 767 N N . GLN A 1 96 ? 8.437 11.407 -2.023 1.00 79.44 96 GLN A N 1
ATOM 768 C CA . GLN A 1 96 ? 8.450 10.196 -2.837 1.00 79.44 96 GLN A CA 1
ATOM 769 C C . GLN A 1 96 ? 7.181 9.346 -2.679 1.00 79.44 96 GLN A C 1
ATOM 771 O O . GLN A 1 96 ? 6.638 9.183 -1.578 1.00 79.44 96 GLN A O 1
ATOM 776 N N . GLU A 1 97 ? 6.706 8.788 -3.791 1.00 84.88 97 GLU A N 1
ATOM 777 C CA . GLU A 1 97 ? 5.545 7.905 -3.836 1.00 84.88 97 GLU A CA 1
ATOM 778 C C . GLU A 1 97 ? 5.784 6.688 -4.735 1.00 84.88 97 GLU A C 1
ATOM 780 O O . GLU A 1 97 ? 6.259 6.796 -5.864 1.00 84.88 97 GLU A O 1
ATOM 785 N N . LEU A 1 98 ? 5.391 5.520 -4.234 1.00 87.31 98 LEU A N 1
ATOM 786 C CA . LEU A 1 98 ? 5.348 4.273 -4.983 1.00 87.31 98 LEU A CA 1
ATOM 787 C C . LEU A 1 98 ? 3.895 3.810 -5.102 1.00 87.31 98 LEU A C 1
ATOM 789 O O . LEU A 1 98 ? 3.189 3.720 -4.099 1.00 87.31 98 LEU A O 1
ATOM 793 N N . MET A 1 99 ? 3.446 3.501 -6.315 1.00 91.31 99 MET A N 1
ATOM 794 C CA . MET A 1 99 ? 2.080 3.059 -6.581 1.00 91.31 99 MET A CA 1
ATOM 795 C C . MET A 1 99 ? 2.053 1.751 -7.369 1.00 91.31 99 MET A C 1
ATOM 797 O O . MET A 1 99 ? 2.767 1.609 -8.359 1.00 91.31 99 MET A O 1
ATOM 801 N N . PHE A 1 100 ? 1.178 0.836 -6.956 1.00 91.50 100 PHE A N 1
ATOM 802 C CA . PHE A 1 100 ? 0.841 -0.393 -7.672 1.00 91.50 100 PHE A CA 1
ATOM 803 C C . PHE A 1 100 ? -0.656 -0.409 -7.974 1.00 91.50 100 PHE A C 1
ATOM 805 O O . PHE A 1 100 ? -1.462 -0.438 -7.048 1.00 91.50 100 PHE A O 1
ATOM 812 N N . GLU A 1 101 ? -1.024 -0.406 -9.251 1.00 93.75 101 GLU A N 1
ATOM 813 C CA . GLU A 1 101 ? -2.399 -0.488 -9.751 1.00 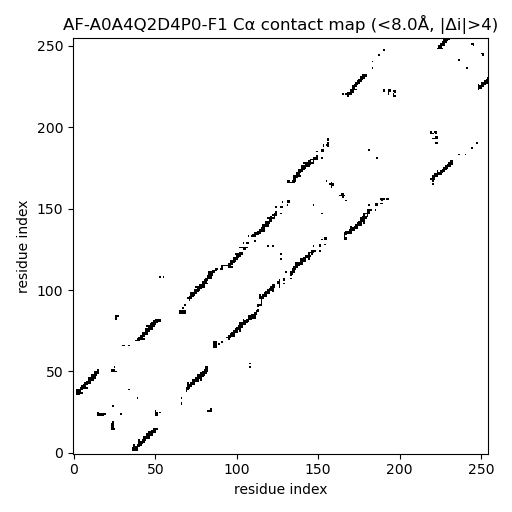93.75 101 GLU A CA 1
ATOM 814 C C . GLU A 1 101 ? -2.539 -1.736 -10.627 1.00 93.75 101 GLU A C 1
ATOM 816 O O . GLU A 1 101 ? -1.733 -1.945 -11.530 1.00 93.75 101 GLU A O 1
ATOM 821 N N . ASP A 1 102 ? -3.539 -2.581 -10.373 1.00 91.06 102 ASP A N 1
ATOM 822 C CA . ASP A 1 102 ? -3.856 -3.756 -11.207 1.00 91.06 102 ASP A CA 1
ATOM 823 C C . ASP A 1 102 ? -2.675 -4.733 -11.422 1.00 91.06 102 ASP A C 1
ATOM 825 O O . ASP A 1 102 ? -2.626 -5.463 -12.410 1.00 91.06 102 ASP A O 1
ATOM 829 N N . CYS A 1 103 ? -1.689 -4.740 -10.523 1.00 87.69 103 CYS A N 1
ATOM 830 C CA . CYS A 1 103 ? -0.488 -5.561 -10.663 1.00 87.69 103 CYS A CA 1
ATOM 831 C C . CYS A 1 103 ? -0.691 -6.986 -10.131 1.00 87.69 103 CYS A C 1
ATOM 833 O O . CYS A 1 103 ? -1.430 -7.212 -9.168 1.00 87.69 103 CYS A O 1
ATOM 835 N N . ASN A 1 104 ? 0.042 -7.934 -10.714 1.00 85.12 104 ASN A N 1
ATOM 836 C CA . ASN A 1 104 ? 0.140 -9.307 -10.232 1.00 85.12 104 ASN A CA 1
ATOM 837 C C . ASN A 1 104 ? 1.594 -9.630 -9.867 1.00 85.12 104 ASN A C 1
ATOM 839 O O . ASN A 1 104 ? 2.467 -9.657 -10.734 1.00 85.12 104 ASN A O 1
ATOM 843 N N . LEU A 1 105 ? 1.858 -9.838 -8.579 1.00 77.38 105 LEU A N 1
ATOM 844 C CA . LEU A 1 105 ? 3.178 -10.157 -8.050 1.00 77.38 105 LEU A CA 1
ATOM 845 C C . LEU A 1 105 ? 3.220 -11.637 -7.675 1.00 77.38 105 LEU A C 1
ATOM 847 O O . LEU A 1 105 ? 2.458 -12.089 -6.824 1.00 77.38 105 LEU A O 1
ATOM 851 N N . HIS A 1 106 ? 4.144 -12.375 -8.286 1.00 69.50 106 HIS A N 1
ATOM 852 C CA . HIS A 1 106 ? 4.390 -13.795 -7.991 1.00 69.50 106 HIS A CA 1
ATOM 853 C C . HIS A 1 106 ? 5.489 -14.001 -6.941 1.00 69.50 106 HIS A C 1
ATOM 855 O O . HIS A 1 106 ? 5.685 -15.097 -6.418 1.00 69.50 106 HIS A O 1
ATOM 861 N N . GLY A 1 107 ? 6.216 -12.932 -6.636 1.00 62.28 107 GLY A N 1
ATOM 862 C CA . GLY A 1 107 ? 7.298 -12.892 -5.676 1.00 62.28 107 GLY A CA 1
ATOM 863 C C . GLY A 1 107 ? 7.915 -11.501 -5.660 1.00 62.28 107 GLY A C 1
ATOM 864 O O . GLY A 1 107 ? 7.751 -10.707 -6.579 1.00 62.28 107 GLY A O 1
ATOM 865 N N . LEU A 1 108 ? 8.624 -11.205 -4.584 1.00 60.03 108 LEU A N 1
ATOM 866 C CA . LEU A 1 108 ? 9.659 -10.180 -4.577 1.00 60.03 108 LEU A CA 1
ATOM 867 C C . LEU A 1 108 ? 10.886 -10.900 -4.038 1.00 60.03 108 LEU A C 1
ATOM 869 O O . LEU A 1 108 ? 10.778 -11.508 -2.974 1.00 60.03 108 LEU A O 1
ATOM 873 N N . GLU A 1 109 ? 12.010 -10.939 -4.747 1.00 51.62 109 GLU A N 1
ATOM 874 C CA . GLU A 1 109 ? 13.215 -11.573 -4.188 1.00 51.62 109 GLU A CA 1
ATOM 875 C C . GLU A 1 109 ? 13.786 -10.729 -3.037 1.00 51.62 109 GLU A C 1
ATOM 877 O O . GLU A 1 109 ? 14.188 -11.281 -2.011 1.00 51.62 109 GLU A O 1
ATOM 882 N N . PHE A 1 110 ? 13.642 -9.403 -3.120 1.00 56.78 110 PHE A N 1
ATOM 883 C CA . PHE A 1 110 ? 14.101 -8.439 -2.119 1.00 56.78 110 PHE A CA 1
ATOM 884 C C . PHE A 1 110 ? 12.950 -7.645 -1.485 1.00 56.78 110 PHE A C 1
ATOM 886 O O . PHE A 1 110 ? 11.769 -7.908 -1.728 1.00 56.78 110 PHE A O 1
ATOM 893 N N . CYS A 1 111 ? 13.297 -6.698 -0.613 1.00 60.22 111 CYS A N 1
ATOM 894 C CA . CYS A 1 111 ? 12.353 -5.729 -0.068 1.00 60.22 111 CYS A CA 1
ATOM 895 C C . CYS A 1 111 ? 12.045 -4.631 -1.097 1.00 60.22 111 CYS A C 1
ATOM 897 O O . CYS A 1 111 ? 12.883 -4.262 -1.910 1.00 60.22 111 CYS A O 1
ATOM 899 N N . LEU A 1 112 ? 10.851 -4.056 -1.038 1.00 71.44 112 LEU A N 1
ATOM 900 C CA . LEU A 1 112 ? 10.565 -2.807 -1.725 1.00 71.44 112 LEU A CA 1
ATOM 901 C C . LEU A 1 112 ? 11.423 -1.682 -1.131 1.00 71.44 112 LEU A C 1
ATOM 903 O O . LEU A 1 112 ? 11.728 -1.712 0.067 1.00 71.44 112 LEU A O 1
ATOM 907 N N . PRO A 1 113 ? 11.781 -0.677 -1.944 1.00 67.94 113 PRO A N 1
ATOM 908 C CA . PRO A 1 113 ? 12.478 0.506 -1.464 1.00 67.94 113 PRO A CA 1
ATOM 909 C C . PRO A 1 113 ? 11.696 1.141 -0.320 1.00 67.94 113 PRO A C 1
ATOM 911 O O . PRO A 1 113 ? 10.456 1.192 -0.331 1.00 67.94 113 PRO A O 1
ATOM 914 N N . LYS A 1 114 ? 12.429 1.653 0.668 1.00 73.00 114 LYS A N 1
ATOM 915 C CA . LYS A 1 114 ? 11.816 2.463 1.714 1.00 73.00 114 LYS A CA 1
ATOM 916 C C . LYS A 1 114 ? 11.165 3.665 1.045 1.00 73.00 114 LYS A C 1
ATOM 918 O O . LYS A 1 114 ? 11.827 4.404 0.325 1.00 73.00 114 LYS A O 1
ATOM 923 N N . THR A 1 115 ? 9.876 3.873 1.287 1.00 76.19 115 THR A N 1
ATOM 924 C CA . THR A 1 115 ? 9.122 4.942 0.623 1.00 76.19 115 THR A CA 1
ATOM 925 C C . THR A 1 115 ? 8.309 5.761 1.628 1.00 76.19 115 THR A C 1
ATOM 927 O O . THR A 1 115 ? 7.755 5.216 2.586 1.00 76.19 115 THR A O 1
ATOM 930 N N . PRO A 1 116 ? 8.194 7.088 1.480 1.00 84.12 116 PRO A N 1
ATOM 931 C CA . PRO A 1 116 ? 7.327 7.890 2.329 1.00 84.12 116 PRO A CA 1
ATOM 932 C C . PRO A 1 116 ? 5.862 7.515 2.120 1.00 84.12 116 PRO A C 1
ATOM 934 O O . PRO A 1 116 ? 5.101 7.476 3.089 1.00 84.12 116 PRO A O 1
ATOM 937 N N . SER A 1 117 ? 5.473 7.224 0.877 1.00 88.19 117 SER A N 1
ATOM 938 C CA . SER A 1 117 ? 4.088 6.947 0.505 1.00 88.19 117 SER A CA 1
ATOM 939 C C . SER A 1 117 ? 4.002 5.733 -0.413 1.00 88.19 117 SER A C 1
ATOM 941 O O . SER A 1 117 ? 4.615 5.703 -1.476 1.00 88.19 117 SER A O 1
ATOM 943 N N . LEU A 1 118 ? 3.209 4.744 -0.009 1.00 91.31 118 LEU A N 1
ATOM 944 C CA . LEU A 1 118 ? 2.905 3.551 -0.791 1.00 91.31 118 LEU A CA 1
ATOM 945 C C . LEU A 1 118 ? 1.400 3.471 -1.055 1.00 91.31 118 LEU A C 1
ATOM 947 O O . LEU A 1 118 ? 0.613 3.416 -0.109 1.00 91.31 118 LEU A O 1
ATOM 951 N N . THR A 1 119 ? 1.004 3.412 -2.322 1.00 95.12 119 THR A N 1
ATOM 952 C CA . THR A 1 119 ? -0.394 3.280 -2.747 1.00 95.12 119 THR A CA 1
ATOM 953 C C . THR A 1 119 ? -0.605 1.934 -3.438 1.00 95.12 119 THR A C 1
ATOM 955 O O . THR A 1 119 ? 0.077 1.603 -4.403 1.00 95.12 119 THR A O 1
ATOM 958 N N . LEU A 1 120 ? -1.560 1.147 -2.946 1.00 95.38 120 LEU A N 1
ATOM 959 C CA . LEU A 1 120 ? -1.896 -0.190 -3.432 1.00 95.38 120 LEU A CA 1
ATOM 960 C C . LEU A 1 120 ? -3.336 -0.186 -3.920 1.00 95.38 120 LEU A C 1
ATOM 962 O O . LEU A 1 120 ? -4.253 0.033 -3.127 1.00 95.38 120 LEU A O 1
ATOM 966 N N . LYS A 1 121 ? -3.530 -0.415 -5.217 1.00 96.06 121 LYS A N 1
ATOM 967 C CA . LYS A 1 121 ? -4.815 -0.263 -5.883 1.00 96.06 121 LYS A CA 1
ATOM 968 C C . LYS A 1 121 ? -5.212 -1.509 -6.665 1.00 96.06 121 LYS A C 1
ATOM 970 O O . LYS A 1 121 ? -4.469 -1.967 -7.527 1.00 96.06 121 LYS A O 1
ATOM 975 N N . ASN A 1 122 ? -6.399 -2.034 -6.362 1.00 94.94 122 ASN A N 1
ATOM 976 C CA . ASN A 1 122 ? -7.004 -3.187 -7.039 1.00 94.94 122 ASN A CA 1
ATOM 977 C C . ASN A 1 122 ? -6.059 -4.396 -7.223 1.00 94.94 122 ASN A C 1
ATOM 979 O O . ASN A 1 122 ? -5.999 -5.020 -8.279 1.00 94.94 122 ASN A O 1
ATOM 983 N N . LEU A 1 123 ? -5.296 -4.724 -6.178 1.00 91.75 123 LEU A N 1
ATOM 984 C CA . LEU A 1 123 ? -4.383 -5.867 -6.177 1.00 91.75 123 LEU A CA 1
ATOM 985 C C . LEU A 1 123 ? -5.072 -7.134 -5.652 1.00 91.75 123 LEU A C 1
ATOM 987 O O . LEU A 1 123 ? -5.948 -7.069 -4.781 1.00 91.75 123 LEU A O 1
ATOM 991 N N . ASN A 1 124 ? -4.625 -8.296 -6.133 1.00 90.94 124 ASN A N 1
ATOM 992 C CA . ASN A 1 124 ? -5.062 -9.591 -5.606 1.00 90.94 124 ASN A CA 1
ATOM 993 C C . ASN A 1 124 ? -4.462 -9.887 -4.214 1.00 90.94 124 ASN A C 1
ATOM 995 O O . ASN A 1 124 ? -3.516 -9.236 -3.759 1.00 90.94 124 ASN A O 1
ATOM 999 N N . ALA A 1 125 ? -5.016 -10.880 -3.516 1.00 88.06 125 ALA A N 1
ATOM 1000 C CA . ALA A 1 125 ? -4.625 -11.237 -2.151 1.00 88.06 125 ALA A CA 1
ATOM 1001 C C . ALA A 1 125 ? -3.142 -11.614 -2.004 1.00 88.06 125 ALA A C 1
ATOM 1003 O O . ALA A 1 125 ? -2.525 -11.282 -0.990 1.00 88.06 125 ALA A O 1
ATOM 1004 N N . GLU A 1 126 ? -2.591 -12.325 -2.988 1.00 86.69 126 GLU A N 1
ATOM 1005 C CA . GLU A 1 126 ? -1.199 -12.780 -2.989 1.00 86.69 126 GLU A CA 1
ATOM 1006 C C . GLU A 1 126 ? -0.243 -11.588 -3.080 1.00 86.69 126 GLU A C 1
ATOM 1008 O O . GLU A 1 126 ? 0.603 -11.400 -2.207 1.00 86.69 126 GLU A O 1
ATOM 1013 N N . SER A 1 127 ? -0.484 -10.710 -4.052 1.00 87.25 127 SER A N 1
ATOM 1014 C CA . SER A 1 127 ? 0.267 -9.475 -4.281 1.00 87.25 127 SER A CA 1
ATOM 1015 C C . SER A 1 127 ? 0.235 -8.551 -3.066 1.00 87.25 127 SER A C 1
ATOM 1017 O O . SER A 1 127 ? 1.266 -8.033 -2.640 1.00 87.25 127 SER A O 1
ATOM 1019 N N . LEU A 1 128 ? -0.942 -8.383 -2.451 1.00 89.19 128 LEU A N 1
ATOM 1020 C CA . LEU A 1 128 ? -1.094 -7.615 -1.214 1.00 89.19 128 LEU A CA 1
ATOM 1021 C C . LEU A 1 128 ? -0.271 -8.213 -0.070 1.00 89.19 128 LEU A C 1
ATOM 1023 O O . LEU A 1 128 ? 0.379 -7.472 0.665 1.00 89.19 128 LEU A O 1
ATOM 1027 N N . GLY A 1 129 ? -0.301 -9.539 0.089 1.00 85.75 129 GLY A N 1
ATOM 1028 C CA . GLY A 1 129 ? 0.479 -10.242 1.105 1.00 85.75 129 GLY A CA 1
ATOM 1029 C C . GLY A 1 129 ? 1.978 -10.021 0.928 1.00 85.75 129 GLY A C 1
ATOM 1030 O O . GLY A 1 129 ? 2.648 -9.626 1.881 1.00 85.75 129 GLY A O 1
ATOM 1031 N N . ILE A 1 130 ? 2.469 -10.198 -0.299 1.00 80.81 130 ILE A N 1
ATOM 1032 C CA . ILE A 1 130 ? 3.873 -9.998 -0.668 1.00 80.81 130 ILE A CA 1
ATOM 1033 C C . ILE A 1 130 ? 4.314 -8.563 -0.368 1.00 80.81 130 ILE A C 1
ATOM 1035 O O . ILE A 1 130 ? 5.308 -8.356 0.324 1.00 80.81 130 ILE A O 1
ATOM 1039 N N . ILE A 1 131 ? 3.563 -7.563 -0.837 1.00 84.00 131 ILE A N 1
ATOM 1040 C CA . ILE A 1 131 ? 3.934 -6.155 -0.663 1.00 84.00 131 ILE A CA 1
ATOM 1041 C C . ILE A 1 131 ? 3.912 -5.751 0.810 1.00 84.00 131 ILE A C 1
ATOM 1043 O O . ILE A 1 131 ? 4.855 -5.114 1.275 1.00 84.00 131 ILE A O 1
ATOM 1047 N N . ILE A 1 132 ? 2.870 -6.121 1.561 1.00 85.50 132 ILE A N 1
ATOM 1048 C CA . ILE A 1 132 ? 2.767 -5.789 2.990 1.00 85.50 132 ILE A CA 1
ATOM 1049 C C . ILE A 1 132 ? 3.943 -6.371 3.777 1.00 85.50 132 ILE A C 1
ATOM 1051 O O . ILE A 1 132 ? 4.442 -5.705 4.685 1.00 85.50 132 ILE A O 1
ATOM 1055 N N . GLN A 1 133 ? 4.385 -7.576 3.412 1.00 77.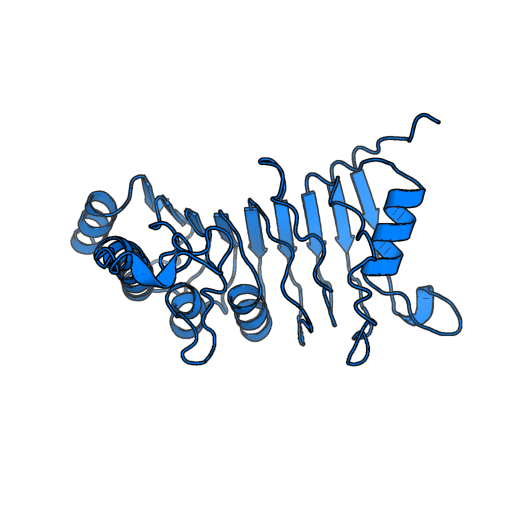88 133 GLN A N 1
ATOM 1056 C CA . GLN A 1 133 ? 5.535 -8.226 4.031 1.00 77.88 133 GLN A CA 1
ATOM 1057 C C . GLN A 1 133 ? 6.874 -7.629 3.590 1.00 77.88 133 GLN A C 1
ATOM 1059 O O . GLN A 1 133 ? 7.872 -7.731 4.277 1.00 77.88 133 GLN A O 1
ATOM 1064 N N . LYS A 1 134 ? 6.961 -7.008 2.420 1.00 76.88 134 LYS A N 1
ATOM 1065 C CA . LYS A 1 134 ? 8.272 -6.643 1.864 1.00 76.88 134 LYS A CA 1
ATOM 1066 C C . LYS A 1 134 ? 8.493 -5.153 1.718 1.00 76.88 134 LYS A C 1
ATOM 1068 O O . LYS A 1 134 ? 9.547 -4.764 1.245 1.00 76.88 134 LYS A O 1
ATOM 1073 N N . SER A 1 135 ? 7.552 -4.310 2.130 1.00 79.38 135 SER A N 1
ATOM 1074 C CA . SER A 1 135 ? 7.726 -2.852 2.127 1.00 79.38 135 SER A CA 1
ATOM 1075 C C . SER A 1 135 ? 8.047 -2.290 3.503 1.00 79.38 135 SER A C 1
ATOM 1077 O O . SER A 1 135 ? 7.686 -2.866 4.522 1.00 79.38 135 SER A O 1
ATOM 1079 N N . ASP A 1 136 ? 8.666 -1.112 3.501 1.00 78.75 136 ASP A N 1
ATOM 1080 C CA . ASP A 1 136 ? 8.791 -0.244 4.667 1.00 78.75 136 ASP A CA 1
ATOM 1081 C C . ASP A 1 136 ? 8.349 1.166 4.268 1.00 78.75 136 ASP A C 1
ATOM 1083 O O . ASP A 1 136 ? 9.114 1.944 3.691 1.00 78.75 136 ASP A O 1
ATOM 1087 N N . ALA A 1 137 ? 7.075 1.475 4.522 1.00 82.69 137 ALA A N 1
ATOM 1088 C CA . ALA A 1 137 ? 6.486 2.755 4.150 1.00 82.69 137 ALA A CA 1
ATOM 1089 C C . ALA A 1 137 ? 6.064 3.587 5.365 1.00 82.69 137 ALA A C 1
ATOM 1091 O O . ALA A 1 137 ? 5.582 3.055 6.366 1.00 82.69 137 ALA A O 1
ATOM 1092 N N . ILE A 1 138 ? 6.183 4.917 5.276 1.00 86.25 138 ILE A N 1
ATOM 1093 C CA . ILE A 1 138 ? 5.680 5.821 6.330 1.00 86.25 138 ILE A CA 1
ATOM 1094 C C . ILE A 1 138 ? 4.151 5.927 6.259 1.00 86.25 138 ILE A C 1
ATOM 1096 O O . ILE A 1 138 ? 3.467 5.973 7.290 1.00 86.25 138 ILE A O 1
ATOM 1100 N N . LYS A 1 139 ? 3.608 5.968 5.042 1.00 90.31 139 LYS A N 1
ATOM 1101 C CA . LYS A 1 139 ? 2.177 6.048 4.757 1.00 90.31 139 LYS A CA 1
ATOM 1102 C C . LYS A 1 139 ? 1.803 4.940 3.784 1.00 90.31 139 LYS A C 1
ATOM 1104 O O . LYS A 1 139 ? 2.461 4.787 2.760 1.00 90.31 139 LYS A O 1
ATOM 1109 N N . ILE A 1 140 ? 0.732 4.212 4.083 1.00 94.00 140 ILE A N 1
ATOM 1110 C CA . ILE A 1 140 ? 0.166 3.216 3.168 1.00 94.00 140 ILE A CA 1
ATOM 1111 C C . ILE A 1 140 ? -1.281 3.581 2.861 1.00 94.00 140 ILE A C 1
ATOM 1113 O O . ILE A 1 140 ? -2.074 3.811 3.777 1.00 94.00 140 ILE A O 1
ATOM 1117 N N . ALA A 1 141 ? -1.631 3.597 1.580 1.00 95.44 141 ALA A N 1
ATOM 1118 C CA . ALA A 1 141 ? -2.993 3.717 1.090 1.00 95.44 141 ALA A CA 1
ATOM 1119 C C . ALA A 1 141 ? -3.408 2.429 0.370 1.00 95.44 141 ALA A C 1
ATOM 1121 O O . ALA A 1 141 ? -2.721 1.970 -0.535 1.00 95.44 141 ALA A O 1
ATOM 1122 N N . PHE A 1 142 ? -4.547 1.864 0.763 1.00 95.75 142 PHE A N 1
ATOM 1123 C CA . PHE A 1 142 ? -5.225 0.797 0.031 1.00 95.75 142 PHE A CA 1
ATOM 1124 C C . PHE A 1 142 ? -6.452 1.381 -0.662 1.00 95.75 142 PHE A C 1
ATOM 1126 O O . PHE A 1 142 ? -7.305 1.967 0.009 1.00 95.75 142 PHE A O 1
ATOM 1133 N N . GLU A 1 143 ? -6.556 1.213 -1.974 1.00 95.25 143 GLU A N 1
ATOM 1134 C CA . GLU A 1 143 ? -7.645 1.750 -2.790 1.00 95.25 143 GLU A CA 1
ATOM 1135 C C . GLU A 1 143 ? -8.290 0.634 -3.614 1.00 95.25 143 GLU A C 1
ATOM 1137 O O . GLU A 1 143 ? -7.603 -0.146 -4.267 1.00 95.25 143 GLU A O 1
ATOM 1142 N N . ASP A 1 144 ? -9.615 0.502 -3.546 1.00 94.44 144 ASP A N 1
ATOM 1143 C CA . ASP A 1 144 ? -10.377 -0.465 -4.347 1.00 94.44 144 ASP A CA 1
ATOM 1144 C C . ASP A 1 144 ? -9.812 -1.897 -4.279 1.00 94.44 144 ASP A C 1
ATOM 1146 O O . ASP A 1 144 ? -9.715 -2.587 -5.285 1.00 94.44 144 ASP A O 1
ATOM 1150 N N . CYS A 1 145 ? -9.386 -2.348 -3.094 1.00 93.44 145 CYS A N 1
ATOM 1151 C CA . CYS A 1 145 ? -8.793 -3.675 -2.890 1.00 93.44 145 CYS A CA 1
ATOM 1152 C C . CYS A 1 145 ? -9.836 -4.657 -2.315 1.00 93.44 145 CYS A C 1
ATOM 1154 O O . CYS A 1 145 ? -9.905 -4.835 -1.091 1.00 93.44 145 CYS A O 1
ATOM 1156 N N . PRO A 1 146 ? -10.664 -5.327 -3.145 1.00 92.00 146 PRO A N 1
ATOM 1157 C CA . PRO A 1 146 ? -11.701 -6.243 -2.666 1.00 92.00 146 PRO A CA 1
ATOM 1158 C C . PRO A 1 146 ? -11.123 -7.499 -2.008 1.00 92.00 146 PRO A C 1
ATOM 1160 O O . PRO A 1 146 ? -11.775 -8.109 -1.160 1.00 92.00 146 PRO A O 1
ATOM 1163 N N . GLU A 1 147 ? -9.905 -7.892 -2.378 1.00 92.31 147 GLU A N 1
ATOM 1164 C CA . GLU A 1 147 ? -9.221 -9.065 -1.836 1.00 92.31 147 GLU A CA 1
ATOM 1165 C C . GLU A 1 147 ? -8.459 -8.793 -0.534 1.00 92.31 147 GLU A C 1
ATOM 1167 O O . GLU A 1 147 ? -8.043 -9.737 0.140 1.00 92.31 147 GLU A O 1
ATOM 1172 N N . LEU A 1 148 ? -8.346 -7.530 -0.110 1.00 93.12 148 LEU A N 1
ATOM 1173 C CA . LEU A 1 148 ? -7.740 -7.178 1.169 1.00 93.12 148 LEU A CA 1
ATOM 1174 C C . LEU A 1 148 ? -8.640 -7.637 2.324 1.00 93.12 148 LEU A C 1
ATOM 1176 O O . LEU A 1 148 ? -9.710 -7.080 2.574 1.00 93.12 148 LEU A O 1
ATOM 1180 N N . THR A 1 149 ? -8.202 -8.670 3.042 1.00 92.25 149 THR A N 1
ATOM 1181 C CA . THR A 1 149 ? -8.941 -9.259 4.169 1.00 92.25 149 THR A CA 1
ATOM 1182 C C . THR A 1 149 ? -8.294 -8.939 5.511 1.00 92.25 149 THR A C 1
ATOM 1184 O O . THR A 1 149 ? -7.110 -8.609 5.577 1.00 92.25 149 THR A O 1
ATOM 1187 N N . ASP A 1 150 ? -9.040 -9.153 6.599 1.00 91.62 150 ASP A N 1
ATOM 1188 C CA . ASP A 1 150 ? -8.512 -9.119 7.970 1.00 91.62 150 ASP A CA 1
ATOM 1189 C C . ASP A 1 150 ? -7.221 -9.935 8.133 1.00 91.62 150 ASP A C 1
ATOM 1191 O O . ASP A 1 150 ? -6.290 -9.484 8.788 1.00 91.62 150 ASP A O 1
ATOM 1195 N N . LYS A 1 151 ? -7.127 -11.122 7.518 1.00 89.62 151 LYS A N 1
ATOM 1196 C CA . LYS A 1 151 ? -5.927 -11.968 7.613 1.00 89.62 151 LYS A CA 1
ATOM 1197 C C . LYS A 1 151 ? -4.695 -11.269 7.032 1.00 89.62 151 LYS A C 1
ATOM 1199 O O . LYS A 1 151 ? -3.628 -11.342 7.631 1.00 89.62 151 LYS A O 1
ATOM 1204 N N . ILE A 1 152 ? -4.861 -10.614 5.885 1.00 90.19 152 ILE A N 1
ATOM 1205 C CA . ILE A 1 152 ? -3.779 -9.962 5.144 1.00 90.19 152 ILE A CA 1
ATOM 1206 C C . ILE A 1 152 ? -3.369 -8.669 5.850 1.00 90.19 152 ILE A C 1
ATOM 1208 O O . ILE A 1 152 ? -2.205 -8.495 6.188 1.00 90.19 152 ILE A O 1
ATOM 1212 N N . ILE A 1 153 ? -4.326 -7.790 6.163 1.00 90.31 153 ILE A N 1
ATOM 1213 C CA . ILE A 1 153 ? -4.026 -6.488 6.777 1.00 90.31 153 ILE A CA 1
ATOM 1214 C C . ILE A 1 153 ? -3.430 -6.627 8.185 1.00 90.31 153 ILE A C 1
ATOM 1216 O O . ILE A 1 153 ? -2.640 -5.790 8.613 1.00 90.31 153 ILE A O 1
ATOM 1220 N N . LEU A 1 154 ? -3.750 -7.708 8.909 1.00 88.44 154 LEU A N 1
ATOM 1221 C CA . LEU A 1 154 ? -3.144 -7.999 10.209 1.00 88.44 154 LEU A CA 1
ATOM 1222 C C . LEU A 1 154 ? -1.639 -8.278 10.131 1.00 88.44 154 LEU A C 1
ATOM 1224 O O . LEU A 1 154 ? -0.983 -8.191 11.168 1.00 88.44 154 LEU A O 1
ATOM 1228 N N . ALA A 1 155 ? -1.076 -8.548 8.949 1.00 84.19 155 ALA A N 1
ATOM 1229 C CA . ALA A 1 155 ? 0.372 -8.612 8.779 1.00 84.19 155 ALA A CA 1
ATOM 1230 C C . ALA A 1 155 ? 1.052 -7.276 9.140 1.00 84.19 155 ALA A C 1
ATOM 1232 O O . ALA A 1 155 ? 2.134 -7.303 9.711 1.00 84.19 155 ALA A O 1
ATOM 1233 N N . LEU A 1 156 ? 0.366 -6.128 8.999 1.00 85.50 156 LEU A N 1
ATOM 1234 C CA . LEU A 1 156 ? 0.853 -4.822 9.483 1.00 85.50 156 LEU A CA 1
ATOM 1235 C C . LEU A 1 156 ? 1.057 -4.757 11.010 1.00 85.50 156 LEU A C 1
ATOM 1237 O O . LEU A 1 156 ? 1.705 -3.838 11.517 1.00 85.50 156 LEU A O 1
ATOM 1241 N N . ALA A 1 157 ? 0.459 -5.689 11.760 1.00 78.56 157 ALA A N 1
ATOM 1242 C CA . ALA A 1 157 ? 0.618 -5.808 13.208 1.00 78.56 157 ALA A CA 1
ATOM 1243 C C . ALA A 1 157 ? 1.686 -6.836 13.617 1.00 78.56 157 ALA A C 1
ATOM 1245 O O . ALA A 1 157 ? 2.114 -6.841 14.775 1.00 78.56 157 ALA A O 1
ATOM 1246 N N . ASN A 1 158 ? 2.074 -7.740 12.717 1.00 69.00 158 ASN A N 1
ATOM 1247 C CA . ASN A 1 158 ? 2.980 -8.830 13.045 1.00 69.00 158 ASN A CA 1
ATOM 1248 C C . ASN A 1 158 ? 4.430 -8.327 13.003 1.00 69.00 158 ASN A C 1
ATOM 1250 O O . ASN A 1 158 ? 4.853 -7.693 12.046 1.00 69.00 158 ASN A O 1
ATOM 1254 N N . ALA A 1 159 ? 5.196 -8.626 14.055 1.00 55.56 159 ALA A N 1
ATOM 1255 C CA . ALA A 1 159 ? 6.624 -8.870 13.876 1.00 55.56 159 ALA A CA 1
ATOM 1256 C C . ALA A 1 159 ? 6.722 -10.346 13.490 1.00 55.56 159 ALA A C 1
ATOM 1258 O O . ALA A 1 159 ? 6.070 -11.171 14.141 1.00 55.56 159 ALA A O 1
ATOM 1259 N N . HIS A 1 160 ? 7.425 -10.680 12.414 1.00 47.28 160 HIS A N 1
ATOM 1260 C CA . HIS A 1 160 ? 7.619 -12.080 12.061 1.00 47.28 160 HIS A CA 1
ATOM 1261 C C . HIS A 1 160 ? 8.363 -12.760 13.231 1.00 47.28 160 HIS A C 1
ATOM 1263 O O . HIS A 1 160 ? 9.330 -12.195 13.729 1.00 47.28 160 HIS A O 1
ATOM 1269 N N . PRO A 1 161 ? 7.925 -13.929 13.734 1.00 39.00 161 PRO A N 1
ATOM 1270 C CA . PRO A 1 161 ? 8.554 -14.563 14.900 1.00 39.00 161 PRO A CA 1
ATOM 1271 C C . PRO A 1 161 ? 10.027 -14.942 14.669 1.00 39.00 161 PRO A C 1
ATOM 1273 O O . PRO A 1 161 ? 10.788 -14.989 15.630 1.00 39.00 161 PRO A O 1
ATOM 1276 N N . ASP A 1 162 ? 10.422 -15.133 13.407 1.00 40.44 162 ASP A N 1
ATOM 1277 C CA . ASP A 1 162 ? 11.786 -15.487 12.995 1.00 40.44 162 ASP A CA 1
ATOM 1278 C C . ASP A 1 162 ? 12.537 -14.330 12.312 1.00 40.44 162 ASP A C 1
ATOM 1280 O O . ASP A 1 162 ? 13.684 -14.498 11.902 1.00 40.44 162 ASP A O 1
ATOM 1284 N N . SER A 1 163 ? 11.919 -13.149 12.185 1.00 41.97 163 SER A N 1
ATOM 1285 C CA . SER A 1 163 ? 12.615 -11.942 11.745 1.00 41.97 163 SER A CA 1
ATOM 1286 C C . SER A 1 163 ? 12.638 -10.946 12.900 1.00 41.97 163 SER A C 1
ATOM 1288 O O . SER A 1 163 ? 11.615 -10.484 13.399 1.00 41.97 163 SER A O 1
ATOM 1290 N N . TRP A 1 164 ? 13.833 -10.551 13.334 1.00 37.84 164 TRP A N 1
ATOM 1291 C CA . TRP A 1 164 ? 14.025 -9.455 14.295 1.00 37.84 164 TRP A CA 1
ATOM 1292 C C . TRP A 1 164 ? 13.585 -8.077 13.737 1.00 37.84 164 TRP A C 1
ATOM 1294 O O . TRP A 1 164 ? 13.929 -7.022 14.268 1.00 37.84 164 TRP A O 1
ATOM 1304 N N . PHE A 1 165 ? 12.804 -8.063 12.654 1.00 39.06 165 PHE A N 1
ATOM 1305 C CA . PHE A 1 165 ? 12.426 -6.904 11.875 1.00 39.06 165 PHE A CA 1
ATOM 1306 C C . PHE A 1 165 ? 10.898 -6.865 11.763 1.00 39.06 165 PHE A C 1
ATOM 1308 O O . PHE A 1 165 ? 10.261 -7.742 11.189 1.00 39.06 165 PHE A O 1
ATOM 1315 N N . LEU A 1 166 ? 10.287 -5.804 12.296 1.00 49.22 166 LEU A N 1
ATOM 1316 C CA . LEU A 1 166 ? 9.055 -5.310 11.688 1.00 49.22 166 LEU A CA 1
ATOM 1317 C C . LEU A 1 166 ? 9.384 -5.012 10.225 1.00 49.22 166 LEU A C 1
ATOM 1319 O O . LEU A 1 166 ? 10.312 -4.253 9.984 1.00 49.22 166 LEU A O 1
ATOM 1323 N N . GLU A 1 167 ? 8.659 -5.591 9.278 1.00 64.69 167 GLU A N 1
ATOM 1324 C CA . GLU A 1 167 ? 8.847 -5.244 7.864 1.00 64.69 167 GLU A CA 1
ATOM 1325 C C . GLU A 1 167 ? 8.355 -3.799 7.638 1.00 64.69 167 GLU A C 1
ATOM 1327 O O . GLU A 1 167 ? 9.060 -2.969 7.082 1.00 64.69 167 GLU A O 1
ATOM 1332 N N . GLN A 1 168 ? 7.245 -3.426 8.289 1.00 74.12 168 GLN A N 1
ATOM 1333 C CA . GLN A 1 168 ? 6.698 -2.062 8.311 1.00 74.12 168 GLN A CA 1
ATOM 1334 C C . GLN A 1 168 ? 7.167 -1.262 9.530 1.00 74.12 168 GLN A C 1
ATOM 1336 O O . GLN A 1 168 ? 6.367 -0.921 10.419 1.00 74.12 168 GLN A O 1
ATOM 1341 N N . ARG A 1 169 ? 8.471 -0.984 9.623 1.00 72.38 169 ARG A N 1
ATOM 1342 C CA . ARG A 1 169 ? 9.036 -0.257 10.772 1.00 72.38 169 ARG A CA 1
ATOM 1343 C C . ARG A 1 169 ? 8.425 1.127 10.877 1.00 72.38 169 ARG A C 1
ATOM 1345 O O . ARG A 1 169 ? 7.871 1.458 11.922 1.00 72.38 169 ARG A O 1
ATOM 1352 N N . HIS A 1 170 ? 8.430 1.895 9.795 1.00 78.88 170 HIS A N 1
ATOM 1353 C CA . HIS A 1 170 ? 8.177 3.335 9.848 1.00 78.88 170 HIS A CA 1
ATOM 1354 C C . HIS A 1 170 ? 6.710 3.742 9.674 1.00 78.88 170 HIS A C 1
ATOM 1356 O O . HIS A 1 170 ? 6.412 4.939 9.702 1.00 78.88 170 HIS A O 1
ATOM 1362 N N . LEU A 1 171 ? 5.794 2.778 9.550 1.00 86.62 171 LEU A N 1
ATOM 1363 C CA . LEU A 1 171 ? 4.381 3.042 9.292 1.00 86.62 171 LEU A CA 1
ATOM 1364 C C . LEU A 1 171 ? 3.734 3.916 10.374 1.00 86.62 171 LEU A C 1
ATOM 1366 O O . LEU A 1 171 ? 3.642 3.540 11.545 1.00 86.62 171 LEU A O 1
ATOM 1370 N N . ARG A 1 172 ? 3.226 5.074 9.946 1.00 89.19 172 ARG A N 1
ATOM 1371 C CA . ARG A 1 172 ? 2.564 6.088 10.782 1.00 89.19 172 ARG A CA 1
ATOM 1372 C C . ARG A 1 172 ? 1.161 6.449 10.305 1.00 89.19 172 ARG A C 1
ATOM 1374 O O . ARG A 1 172 ? 0.367 6.910 11.122 1.00 89.19 172 ARG A O 1
ATOM 1381 N N . SER A 1 173 ? 0.842 6.257 9.028 1.00 92.62 173 SER A N 1
ATOM 1382 C CA . SER A 1 173 ? -0.474 6.590 8.473 1.00 92.62 173 SER A CA 1
ATOM 1383 C C . SER A 1 173 ? -1.010 5.452 7.618 1.00 92.62 173 SER A C 1
ATOM 1385 O O . SER A 1 173 ? -0.285 4.891 6.798 1.00 92.62 173 SER A O 1
ATOM 1387 N N . LEU A 1 174 ? -2.284 5.125 7.820 1.00 94.75 174 LEU A N 1
ATOM 1388 C CA . LEU A 1 174 ? -3.002 4.127 7.044 1.00 94.7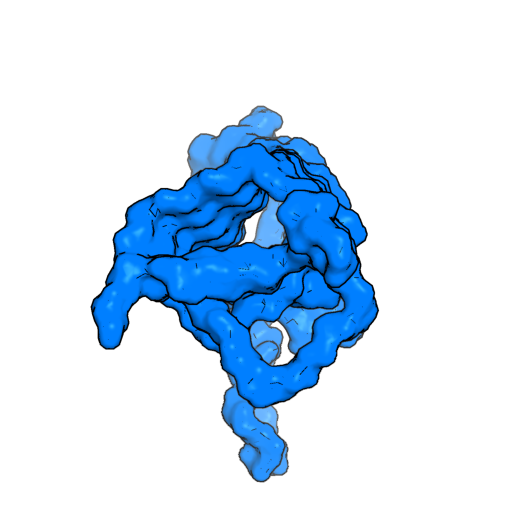5 174 LEU A CA 1
ATOM 1389 C C . LEU A 1 174 ? -4.259 4.758 6.442 1.00 94.75 174 LEU A C 1
ATOM 1391 O O . LEU A 1 174 ? -5.108 5.281 7.162 1.00 94.75 174 LEU A O 1
ATOM 1395 N N . ARG A 1 175 ? -4.408 4.668 5.124 1.00 95.19 175 ARG A N 1
ATOM 1396 C CA . ARG A 1 175 ? -5.622 5.060 4.411 1.00 95.19 175 ARG A CA 1
ATOM 1397 C C . ARG A 1 175 ? -6.258 3.843 3.760 1.00 95.19 175 ARG A C 1
ATOM 1399 O O . ARG A 1 175 ? -5.575 3.009 3.177 1.00 95.19 175 ARG A O 1
ATOM 1406 N N . MET A 1 176 ? -7.577 3.762 3.844 1.00 94.00 176 MET A N 1
ATOM 1407 C CA . MET A 1 176 ? -8.371 2.725 3.204 1.00 94.00 176 MET A CA 1
ATOM 1408 C C . MET A 1 176 ? -9.521 3.355 2.432 1.00 94.00 176 MET A C 1
ATOM 1410 O O . MET A 1 176 ? -10.314 4.122 2.984 1.00 94.00 176 MET A O 1
ATOM 1414 N N . HIS A 1 177 ? -9.619 3.010 1.158 1.00 94.12 177 HIS A N 1
ATOM 1415 C CA . HIS A 1 177 ? -10.705 3.381 0.273 1.00 94.12 177 HIS A CA 1
ATOM 1416 C C . HIS A 1 177 ? -11.294 2.117 -0.350 1.00 94.12 177 HIS A C 1
ATOM 1418 O O . HIS A 1 177 ? -10.548 1.302 -0.886 1.00 94.12 177 HIS A O 1
ATOM 1424 N N . ALA A 1 178 ? -12.611 1.924 -0.242 1.00 91.69 178 ALA A N 1
ATOM 1425 C CA . ALA A 1 178 ? -13.316 0.823 -0.908 1.00 91.69 178 ALA A CA 1
ATOM 1426 C C . ALA A 1 178 ? -12.709 -0.579 -0.654 1.00 91.69 178 ALA A C 1
ATOM 1428 O O . ALA A 1 178 ? -12.583 -1.407 -1.552 1.00 91.69 178 ALA A O 1
ATOM 1429 N N . CYS A 1 179 ? -12.355 -0.867 0.606 1.00 92.12 179 CYS A N 1
ATOM 1430 C CA . CYS A 1 179 ? -11.802 -2.154 1.057 1.00 92.12 179 CYS A CA 1
ATOM 1431 C C . CYS A 1 179 ? -12.844 -2.951 1.883 1.00 92.12 179 CYS A C 1
ATOM 1433 O O . CYS A 1 179 ? -12.804 -2.938 3.117 1.00 92.12 179 CYS A O 1
ATOM 1435 N N . PRO A 1 180 ? -13.820 -3.636 1.252 1.00 90.25 180 PRO A N 1
ATOM 1436 C CA . PRO A 1 180 ? -15.033 -4.144 1.914 1.00 90.25 180 PRO A CA 1
ATOM 1437 C C . PRO A 1 180 ? -14.830 -5.275 2.928 1.00 90.25 180 PRO A C 1
ATOM 1439 O O . PRO A 1 180 ? -15.723 -5.548 3.737 1.00 90.25 180 PRO A O 1
ATOM 1442 N N . ARG A 1 181 ? -13.703 -5.989 2.854 1.00 91.38 181 ARG A N 1
ATOM 1443 C CA . ARG A 1 181 ? -13.441 -7.206 3.641 1.00 91.38 181 ARG A CA 1
ATOM 1444 C C . ARG A 1 181 ? -12.536 -6.960 4.848 1.00 91.38 181 ARG A C 1
ATOM 1446 O O . ARG A 1 181 ? -12.219 -7.917 5.554 1.00 91.38 181 ARG A O 1
ATOM 1453 N N . VAL A 1 182 ? -12.176 -5.701 5.106 1.00 90.69 182 VAL A N 1
ATOM 1454 C CA . VAL A 1 182 ? -11.440 -5.290 6.303 1.00 90.69 182 VAL A CA 1
ATOM 1455 C C . VAL A 1 182 ? -12.406 -4.798 7.373 1.00 90.69 182 VAL A C 1
ATOM 1457 O O . VAL A 1 182 ? -13.242 -3.925 7.146 1.00 90.69 182 VAL A O 1
ATOM 1460 N N . SER A 1 183 ? -12.299 -5.371 8.564 1.00 91.62 183 SER A N 1
ATOM 1461 C CA . SER A 1 183 ? -13.114 -5.025 9.716 1.00 91.62 183 SER A CA 1
ATOM 1462 C C . SER A 1 183 ? -12.441 -3.968 10.591 1.00 91.62 183 SER A C 1
ATOM 1464 O O . SER A 1 183 ? -11.228 -3.970 10.811 1.00 91.62 183 SER A O 1
ATOM 1466 N N . ALA A 1 184 ? -13.255 -3.116 11.221 1.00 91.00 184 ALA A N 1
ATOM 1467 C CA . ALA A 1 184 ? -12.783 -2.182 12.246 1.00 91.00 184 ALA A CA 1
ATOM 1468 C C . ALA A 1 184 ? -12.061 -2.895 13.410 1.00 91.00 184 ALA A C 1
ATOM 1470 O O . ALA A 1 184 ? -11.177 -2.322 14.044 1.00 91.00 184 ALA A O 1
ATOM 1471 N N . LYS A 1 185 ? -12.394 -4.167 13.681 1.00 92.19 185 LYS A N 1
ATOM 1472 C CA . LYS A 1 185 ? -11.729 -4.980 14.709 1.00 92.19 185 LYS A CA 1
ATOM 1473 C C . LYS A 1 185 ? -10.281 -5.305 14.329 1.00 92.19 185 LYS A C 1
ATOM 1475 O O . LYS A 1 185 ? -9.412 -5.234 15.199 1.00 92.19 185 LYS A O 1
ATOM 1480 N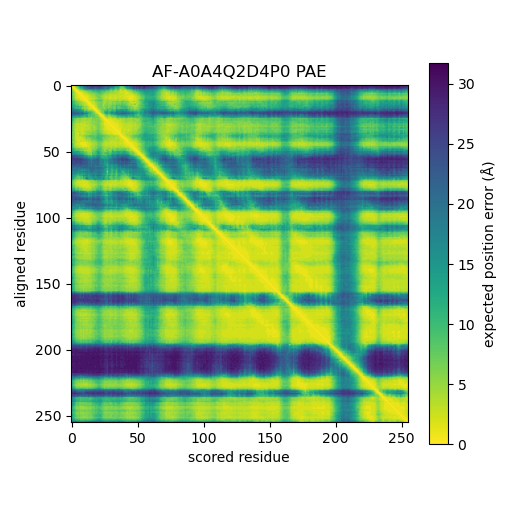 N . ALA A 1 186 ? -10.016 -5.645 13.067 1.00 91.62 186 ALA A N 1
ATOM 1481 C CA . ALA A 1 186 ? -8.656 -5.871 12.583 1.00 91.62 186 ALA A CA 1
ATOM 1482 C C . ALA A 1 186 ? -7.825 -4.582 12.654 1.00 91.62 186 ALA A C 1
ATOM 1484 O O . ALA A 1 186 ? -6.722 -4.598 13.198 1.00 91.62 186 ALA A O 1
ATOM 1485 N N . LEU A 1 187 ? -8.399 -3.451 12.234 1.00 93.12 187 LEU A N 1
ATOM 1486 C CA . LEU A 1 187 ? -7.751 -2.137 12.324 1.00 93.12 187 LEU A CA 1
ATOM 1487 C C . LEU A 1 187 ? -7.431 -1.742 13.766 1.00 93.12 187 LEU A C 1
ATOM 1489 O O . LEU A 1 187 ? -6.299 -1.377 14.074 1.00 93.12 187 LEU A O 1
ATOM 1493 N N . LYS A 1 188 ? -8.384 -1.918 14.686 1.00 93.31 188 LYS A N 1
ATOM 1494 C CA . LYS A 1 188 ? -8.156 -1.708 16.120 1.00 93.31 188 LYS A CA 1
ATOM 1495 C C . LYS A 1 188 ? -7.011 -2.569 16.650 1.00 93.31 188 LYS A C 1
ATOM 1497 O O . LYS A 1 188 ? -6.228 -2.091 17.471 1.00 93.31 188 LYS A O 1
ATOM 1502 N N . LYS A 1 189 ? -6.888 -3.824 16.198 1.00 91.50 189 LYS A N 1
ATOM 1503 C CA . LYS A 1 189 ? -5.779 -4.708 16.589 1.00 91.50 189 LYS A CA 1
ATOM 1504 C C . LYS A 1 189 ? -4.434 -4.170 16.093 1.00 91.50 189 LYS A C 1
ATOM 1506 O O . LYS A 1 189 ? -3.503 -4.136 16.890 1.00 91.50 189 LYS A O 1
ATOM 1511 N N . ILE A 1 190 ? -4.347 -3.701 14.847 1.00 89.50 190 ILE A N 1
ATOM 1512 C CA . ILE A 1 190 ? -3.129 -3.080 14.296 1.00 89.50 190 ILE A CA 1
ATOM 1513 C C . ILE A 1 190 ? -2.728 -1.860 15.128 1.00 89.50 190 ILE A C 1
ATOM 1515 O O . ILE A 1 190 ? -1.612 -1.819 15.646 1.00 89.50 190 ILE A O 1
ATOM 1519 N N . VAL A 1 191 ? -3.659 -0.922 15.344 1.00 90.94 191 VAL A N 1
ATOM 1520 C CA . VAL A 1 191 ? -3.419 0.276 16.166 1.00 90.94 191 VAL A CA 1
ATOM 1521 C C . VAL A 1 191 ? -2.966 -0.116 17.571 1.00 90.94 191 VAL A C 1
ATOM 1523 O O . VAL A 1 191 ? -1.930 0.344 18.034 1.00 90.94 191 VAL A O 1
ATOM 1526 N N . SER A 1 192 ? -3.682 -1.027 18.234 1.00 89.50 192 SER A N 1
ATOM 1527 C CA . SER A 1 192 ? -3.367 -1.448 19.605 1.00 89.50 192 SER A CA 1
ATOM 1528 C C . SER A 1 192 ? -1.975 -2.068 19.727 1.00 89.50 192 SER A C 1
ATOM 1530 O O . SER A 1 192 ? -1.275 -1.803 20.700 1.00 89.50 192 SER A O 1
ATOM 1532 N N . VAL A 1 193 ? -1.572 -2.913 18.772 1.00 84.56 193 VAL A N 1
ATOM 1533 C CA . VAL A 1 193 ? -0.247 -3.548 18.794 1.00 84.56 193 VAL A CA 1
ATOM 1534 C C . VAL A 1 193 ? 0.847 -2.499 18.621 1.00 84.56 193 VAL A C 1
ATOM 1536 O O . VAL A 1 193 ? 1.802 -2.505 19.393 1.00 84.56 193 VAL A O 1
ATOM 1539 N N . ARG A 1 194 ? 0.684 -1.566 17.677 1.00 81.56 194 ARG A N 1
ATOM 1540 C CA . ARG A 1 194 ? 1.667 -0.498 17.450 1.00 81.56 194 ARG A CA 1
ATOM 1541 C C . ARG A 1 194 ? 1.721 0.514 18.600 1.00 81.56 194 ARG A C 1
ATOM 1543 O O . ARG A 1 194 ? 2.801 0.973 18.938 1.00 81.56 194 ARG A O 1
ATOM 1550 N N . GLN A 1 195 ? 0.595 0.807 19.257 1.00 81.50 195 GLN A N 1
ATOM 1551 C CA . GLN A 1 195 ? 0.563 1.681 20.438 1.00 81.50 195 GLN A CA 1
ATOM 1552 C C . GLN A 1 195 ? 1.202 1.034 21.677 1.00 81.50 195 GLN A C 1
ATOM 1554 O O . GLN A 1 195 ? 1.905 1.705 22.425 1.00 81.50 195 GLN A O 1
ATOM 1559 N N . LYS A 1 196 ? 0.991 -0.271 21.910 1.00 74.75 196 LYS A N 1
ATOM 1560 C CA . LYS A 1 196 ? 1.542 -0.977 23.085 1.00 74.75 196 LYS A CA 1
ATOM 1561 C C . LYS A 1 196 ? 3.060 -1.119 23.060 1.00 74.75 196 LYS A C 1
ATOM 1563 O O . LYS A 1 196 ? 3.672 -1.124 24.122 1.00 74.75 196 LYS A O 1
ATOM 1568 N N . ARG A 1 197 ? 3.658 -1.234 21.874 1.00 64.62 197 ARG A N 1
ATOM 1569 C CA . ARG A 1 197 ? 5.114 -1.367 21.721 1.00 64.62 197 ARG A CA 1
ATOM 1570 C C . ARG A 1 197 ? 5.879 -0.145 22.241 1.00 64.62 197 ARG A C 1
ATOM 1572 O O . ARG A 1 197 ? 6.935 -0.305 22.815 1.00 64.62 197 ARG A O 1
ATOM 1579 N N . ARG A 1 198 ? 5.252 1.038 22.269 1.00 51.53 198 ARG A N 1
ATOM 1580 C CA . ARG A 1 198 ? 5.775 2.247 22.939 1.00 51.53 198 ARG A CA 1
ATOM 1581 C C . ARG A 1 198 ? 6.119 2.065 24.433 1.00 51.53 198 ARG A C 1
ATOM 1583 O O . ARG A 1 198 ? 6.838 2.889 24.986 1.00 51.53 198 ARG A O 1
ATOM 1590 N N . ILE A 1 199 ? 5.541 1.071 25.115 1.00 46.09 199 ILE A N 1
ATOM 1591 C CA . ILE A 1 199 ? 5.537 0.983 26.587 1.00 46.09 199 ILE A CA 1
ATOM 1592 C C . ILE A 1 199 ? 6.686 0.106 27.135 1.00 46.09 199 ILE A C 1
ATOM 1594 O O . ILE A 1 199 ? 6.970 0.177 28.325 1.00 46.09 199 ILE A O 1
ATOM 1598 N N . VAL A 1 200 ? 7.391 -0.678 26.308 1.00 44.88 200 VAL A N 1
ATOM 1599 C CA . VAL A 1 200 ? 8.415 -1.652 26.766 1.00 44.88 200 VAL A CA 1
ATOM 1600 C C . VAL A 1 200 ? 9.851 -1.123 26.592 1.00 44.88 200 VAL A C 1
ATOM 1602 O O . VAL A 1 200 ? 10.772 -1.867 26.279 1.00 44.88 200 VAL A O 1
ATOM 1605 N N . ALA A 1 201 ? 10.063 0.173 26.823 1.00 43.28 201 ALA A N 1
ATOM 1606 C CA . ALA A 1 201 ? 11.401 0.760 26.892 1.00 43.28 201 ALA A CA 1
ATOM 1607 C C . ALA A 1 201 ? 11.925 0.708 28.340 1.00 43.28 201 ALA A C 1
ATOM 1609 O O . ALA A 1 201 ? 11.824 1.689 29.076 1.00 43.28 201 ALA A O 1
ATOM 1610 N N . ASP A 1 202 ? 12.452 -0.443 28.767 1.00 36.12 202 ASP A N 1
ATOM 1611 C CA . ASP A 1 202 ? 13.206 -0.572 30.024 1.00 36.12 202 ASP A CA 1
ATOM 1612 C C . ASP A 1 202 ? 14.715 -0.443 29.707 1.00 36.12 202 ASP A C 1
ATOM 1614 O O . ASP A 1 202 ? 15.198 -1.106 28.782 1.00 36.12 202 ASP A O 1
ATOM 1618 N N . PRO A 1 203 ? 15.492 0.415 30.395 1.00 42.22 203 PRO A N 1
ATOM 1619 C CA . PRO A 1 203 ? 16.885 0.657 30.032 1.00 42.22 203 PRO A CA 1
ATOM 1620 C C . PRO A 1 203 ? 17.773 -0.545 30.390 1.00 42.22 203 PRO A C 1
ATOM 1622 O O . PRO A 1 203 ? 17.965 -0.870 31.562 1.00 42.22 203 PRO A O 1
ATOM 1625 N N . MET A 1 204 ? 18.375 -1.186 29.381 1.00 42.34 204 MET A N 1
ATOM 1626 C CA . MET A 1 204 ? 19.392 -2.220 29.605 1.00 42.34 204 MET A CA 1
ATOM 1627 C C . MET A 1 204 ? 20.660 -1.647 30.280 1.00 42.34 204 MET A C 1
ATOM 1629 O O . MET A 1 204 ? 21.083 -0.528 29.969 1.00 42.34 204 MET A O 1
ATOM 1633 N N . PRO A 1 205 ? 21.317 -2.414 31.176 1.00 40.44 205 PRO A N 1
ATOM 1634 C CA . PRO A 1 205 ? 22.516 -1.980 31.885 1.00 40.44 205 PRO A CA 1
ATOM 1635 C C . PRO A 1 205 ? 23.724 -1.788 30.952 1.00 40.44 205 PRO A C 1
ATOM 1637 O O . PRO A 1 205 ? 23.949 -2.534 30.001 1.00 40.44 205 PRO A O 1
ATOM 1640 N N . ALA A 1 206 ? 24.534 -0.781 31.282 1.00 43.44 206 ALA A N 1
ATOM 1641 C CA . ALA A 1 206 ? 25.547 -0.119 30.452 1.00 43.44 206 ALA A CA 1
ATOM 1642 C C . ALA A 1 206 ? 26.712 -0.974 29.895 1.00 43.44 206 ALA A C 1
ATOM 1644 O O . ALA A 1 206 ? 27.563 -0.437 29.190 1.00 43.44 206 ALA A O 1
ATOM 1645 N N . LEU A 1 207 ? 26.772 -2.278 30.169 1.00 41.69 207 LEU A N 1
ATOM 1646 C CA . LEU A 1 207 ? 27.886 -3.149 29.763 1.00 41.69 207 LEU A CA 1
ATOM 1647 C C . LEU A 1 207 ? 27.782 -3.695 28.326 1.00 41.69 207 LEU A C 1
ATOM 1649 O O . LEU A 1 207 ? 28.761 -4.233 27.823 1.00 41.69 207 LEU A O 1
ATOM 1653 N N . ALA A 1 208 ? 26.647 -3.515 27.642 1.00 39.75 208 ALA A N 1
ATOM 1654 C CA . ALA A 1 208 ? 26.454 -3.931 26.244 1.00 39.75 208 ALA A CA 1
ATOM 1655 C C . ALA A 1 208 ? 26.747 -2.822 25.205 1.00 39.75 208 ALA A C 1
ATOM 1657 O O . ALA A 1 208 ? 26.490 -3.004 24.019 1.00 39.75 208 ALA A O 1
ATOM 1658 N N . ARG A 1 209 ? 27.264 -1.656 25.625 1.00 41.47 209 ARG A N 1
ATOM 1659 C CA . ARG A 1 209 ? 27.406 -0.460 24.766 1.00 41.47 209 ARG A CA 1
ATOM 1660 C C . ARG A 1 209 ? 28.650 -0.427 23.869 1.00 41.47 209 ARG A C 1
ATOM 1662 O O . ARG A 1 209 ? 28.801 0.515 23.104 1.00 41.47 209 ARG A O 1
ATOM 1669 N N . THR A 1 210 ? 29.557 -1.397 23.959 1.00 39.50 210 THR A N 1
ATOM 1670 C CA . THR A 1 210 ? 30.922 -1.212 23.430 1.00 39.50 210 THR A CA 1
ATOM 1671 C C . THR A 1 210 ? 31.173 -1.751 22.015 1.00 39.50 210 THR A C 1
ATOM 1673 O O . THR A 1 210 ? 32.266 -1.530 21.509 1.00 39.50 210 THR A O 1
ATOM 1676 N N . TYR A 1 211 ? 30.217 -2.425 21.358 1.00 36.97 211 TYR A N 1
ATOM 1677 C CA . TYR A 1 211 ? 30.446 -3.038 20.029 1.00 36.97 211 TYR A CA 1
ATOM 1678 C C . TYR A 1 211 ? 29.267 -2.977 19.041 1.00 36.97 211 TYR A C 1
ATOM 1680 O O . TYR A 1 211 ? 29.279 -3.691 18.043 1.00 36.97 211 TYR A O 1
ATOM 1688 N N . LEU A 1 212 ? 28.267 -2.125 19.271 1.00 35.97 212 LEU A N 1
ATOM 1689 C CA . LEU A 1 212 ? 27.168 -1.928 18.321 1.00 35.97 212 LEU A CA 1
ATOM 1690 C C . LEU A 1 212 ? 27.029 -0.430 18.011 1.00 35.97 212 LEU A C 1
ATOM 1692 O O . LEU A 1 212 ? 26.942 0.357 18.957 1.00 35.97 212 LEU A O 1
ATOM 1696 N N . PRO A 1 213 ? 27.048 -0.016 16.731 1.00 35.94 213 PRO A N 1
ATOM 1697 C CA . PRO A 1 213 ? 26.812 1.371 16.353 1.00 35.94 213 PRO A CA 1
ATOM 1698 C C . PRO A 1 213 ? 25.356 1.723 16.670 1.00 35.94 213 PRO A C 1
ATOM 1700 O O . PRO A 1 213 ? 24.474 1.312 15.939 1.00 35.94 213 PRO A O 1
ATOM 1703 N N . ASP A 1 214 ? 25.105 2.418 17.784 1.00 37.25 214 ASP A N 1
ATOM 1704 C CA . ASP A 1 214 ? 23.829 3.069 18.156 1.00 37.25 214 ASP A CA 1
ATOM 1705 C C . ASP A 1 214 ? 22.525 2.332 17.749 1.00 37.25 214 ASP A C 1
ATOM 1707 O O . ASP A 1 214 ? 21.517 2.931 17.379 1.00 37.25 214 ASP A O 1
ATOM 1711 N N . GLU A 1 215 ? 22.511 1.001 17.866 1.00 43.12 215 GLU A N 1
ATOM 1712 C CA . GLU A 1 215 ? 21.404 0.138 17.428 1.00 43.12 215 GLU A CA 1
ATOM 1713 C C . GLU A 1 215 ? 20.310 -0.072 18.497 1.00 43.12 215 GLU A C 1
ATOM 1715 O O . GLU A 1 215 ? 19.560 -1.045 18.471 1.00 43.12 215 GLU A O 1
ATOM 1720 N N . ASN A 1 216 ? 20.167 0.853 19.451 1.00 38.69 216 ASN A N 1
ATOM 1721 C CA . ASN A 1 216 ? 19.211 0.711 20.561 1.00 38.69 216 ASN A CA 1
ATOM 1722 C C . ASN A 1 216 ? 17.873 1.457 20.390 1.00 38.69 216 ASN A C 1
ATOM 1724 O O . ASN A 1 216 ? 17.028 1.364 21.274 1.00 38.69 216 ASN A O 1
ATOM 1728 N N . ASP A 1 217 ? 17.624 2.098 19.244 1.00 41.94 217 ASP A N 1
ATOM 1729 C CA . ASP A 1 217 ? 16.287 2.598 18.852 1.00 41.94 217 ASP A CA 1
ATOM 1730 C C . ASP A 1 217 ? 15.459 1.557 18.051 1.00 41.94 217 ASP A C 1
ATOM 1732 O O . ASP A 1 217 ? 14.365 1.842 17.563 1.00 41.94 217 ASP A O 1
ATOM 1736 N N . TYR A 1 218 ? 15.965 0.329 17.886 1.00 44.03 218 TYR A N 1
ATOM 1737 C CA . TYR A 1 218 ? 15.568 -0.572 16.791 1.00 44.03 218 TYR A CA 1
ATOM 1738 C C . TYR A 1 218 ? 14.417 -1.549 17.077 1.00 44.03 218 TYR A C 1
ATOM 1740 O O . TYR A 1 218 ? 14.034 -2.309 16.183 1.00 44.03 218 TYR A O 1
ATOM 1748 N N . LEU A 1 219 ? 13.840 -1.558 18.281 1.00 47.91 219 LEU A N 1
ATOM 1749 C CA . LEU A 1 219 ? 12.857 -2.586 18.663 1.00 47.91 219 LEU A CA 1
ATOM 1750 C C . LEU A 1 219 ? 11.390 -2.147 18.545 1.00 47.91 219 LEU A C 1
ATOM 1752 O O . LEU A 1 219 ? 10.516 -3.000 18.368 1.00 47.91 219 LEU A O 1
ATOM 1756 N N . ASP A 1 220 ? 11.113 -0.843 18.509 1.00 55.62 220 ASP A N 1
ATOM 1757 C CA . ASP A 1 220 ? 9.745 -0.324 18.537 1.00 55.62 220 ASP A CA 1
ATOM 1758 C C . ASP A 1 220 ? 9.470 0.610 17.354 1.00 55.62 220 ASP A C 1
ATOM 1760 O O . ASP A 1 220 ? 9.810 1.791 17.349 1.00 55.62 220 ASP A O 1
ATOM 1764 N N . GLY A 1 221 ? 8.809 0.079 16.319 1.00 60.44 221 GLY A N 1
ATOM 1765 C CA . GLY A 1 221 ? 8.296 0.913 15.231 1.00 60.44 221 GLY A CA 1
ATOM 1766 C C . GLY A 1 221 ? 7.335 1.986 15.773 1.00 60.44 221 GLY A C 1
ATOM 1767 O O . GLY A 1 221 ? 6.554 1.687 16.683 1.00 60.44 221 GLY A O 1
ATOM 1768 N N . PRO A 1 222 ? 7.345 3.225 15.238 1.00 70.88 222 PRO A N 1
ATOM 1769 C CA . PRO A 1 222 ? 6.498 4.313 15.711 1.00 70.88 222 PRO A CA 1
ATOM 1770 C C . PRO A 1 222 ? 5.013 3.932 15.798 1.00 70.88 222 PRO A C 1
ATOM 1772 O O . PRO A 1 222 ? 4.518 3.131 14.986 1.00 70.88 222 PRO A O 1
ATOM 1775 N N . PRO A 1 223 ? 4.275 4.557 16.738 1.00 83.38 223 PRO A N 1
ATOM 1776 C CA . PRO A 1 223 ? 2.838 4.380 16.825 1.00 83.38 223 PRO A CA 1
ATOM 1777 C C . PRO A 1 223 ? 2.171 4.833 15.526 1.00 83.38 223 PRO A C 1
ATOM 1779 O O . PRO A 1 223 ? 2.612 5.783 14.869 1.00 83.38 223 PRO A O 1
ATOM 1782 N N . LEU A 1 224 ? 1.069 4.165 15.181 1.00 88.62 224 LEU A N 1
ATOM 1783 C CA . LEU A 1 224 ? 0.204 4.656 14.119 1.00 88.62 224 LEU A CA 1
ATOM 1784 C C . LEU A 1 224 ? -0.451 5.956 14.602 1.00 88.62 224 LEU A C 1
ATOM 1786 O O . LEU A 1 224 ? -1.051 5.982 15.674 1.00 88.62 224 LEU A O 1
ATOM 1790 N N . LYS A 1 225 ? -0.310 7.025 13.822 1.00 92.56 225 LYS A N 1
ATOM 1791 C CA . LYS A 1 225 ? -0.819 8.364 14.137 1.00 92.56 225 LYS A CA 1
ATOM 1792 C C . LYS A 1 225 ? -2.139 8.658 13.440 1.00 92.56 225 LYS A C 1
ATOM 1794 O O . LYS A 1 225 ? -3.001 9.285 14.041 1.00 92.56 225 LYS A O 1
ATOM 1799 N N . SER A 1 226 ? -2.288 8.213 12.193 1.00 95.12 226 SER A N 1
ATOM 1800 C CA . SER A 1 226 ? -3.423 8.572 11.338 1.00 95.12 226 SER A CA 1
ATOM 1801 C C . SER A 1 226 ? -4.087 7.336 10.730 1.00 95.12 226 SER A C 1
ATOM 1803 O O . SER A 1 226 ? -3.399 6.430 10.245 1.00 95.12 226 SER A O 1
ATOM 1805 N N . LEU A 1 227 ? -5.421 7.303 10.762 1.00 95.94 227 LEU A N 1
ATOM 1806 C CA . LEU A 1 227 ? -6.255 6.307 10.090 1.00 95.94 227 LEU A CA 1
ATOM 1807 C C . LEU A 1 227 ? -7.398 7.001 9.344 1.00 95.94 227 LEU A C 1
ATOM 1809 O O . LEU A 1 227 ? -8.275 7.610 9.957 1.00 95.94 227 LEU A O 1
ATOM 1813 N N . ILE A 1 228 ? -7.418 6.856 8.021 1.00 94.69 228 ILE A N 1
ATOM 1814 C CA . ILE A 1 228 ? -8.459 7.420 7.156 1.00 94.69 228 ILE A CA 1
ATOM 1815 C C . ILE A 1 228 ? -9.232 6.279 6.507 1.00 94.69 228 ILE A C 1
ATOM 1817 O O . ILE A 1 228 ? -8.665 5.482 5.763 1.00 94.69 228 ILE A O 1
ATOM 1821 N N . LEU A 1 229 ? -10.535 6.217 6.754 1.00 92.88 229 LEU A N 1
ATOM 1822 C CA . LEU A 1 229 ? -11.451 5.241 6.176 1.00 92.88 229 LEU A CA 1
ATOM 1823 C C . LEU A 1 229 ? -12.410 5.952 5.230 1.00 92.88 229 LEU A C 1
ATOM 1825 O O . LEU A 1 229 ? -12.996 6.972 5.581 1.00 92.88 229 LEU A O 1
ATOM 1829 N N . SER A 1 230 ? -12.577 5.424 4.025 1.00 90.12 230 SER A N 1
ATOM 1830 C CA . SER A 1 230 ? -13.489 5.989 3.034 1.00 90.12 230 SER A CA 1
ATOM 1831 C C . SER A 1 230 ? -14.067 4.922 2.114 1.00 90.12 230 SER A C 1
ATOM 1833 O O . SER A 1 230 ? -13.490 3.844 1.961 1.00 90.12 230 SER A O 1
ATOM 1835 N N . GLY A 1 231 ? -15.219 5.201 1.502 1.00 78.06 231 GLY A N 1
ATOM 1836 C CA . GLY A 1 231 ? -15.820 4.286 0.520 1.00 78.06 231 GLY A CA 1
ATOM 1837 C C . GLY A 1 231 ? -16.177 2.914 1.108 1.00 78.06 231 GLY A C 1
ATOM 1838 O O . GLY A 1 231 ? -16.157 1.908 0.407 1.00 78.06 231 GLY A O 1
ATOM 1839 N N . LEU A 1 232 ? -16.451 2.839 2.415 1.00 66.38 232 LEU A N 1
ATOM 1840 C CA . LEU A 1 232 ? -16.820 1.590 3.077 1.00 66.38 232 LEU A CA 1
ATOM 1841 C C . LEU A 1 232 ? -18.141 1.073 2.487 1.00 66.38 232 LEU A C 1
ATOM 1843 O O . LEU A 1 232 ? -19.159 1.761 2.555 1.00 66.38 232 LEU A O 1
ATOM 1847 N N . ASN A 1 233 ? -18.147 -0.160 1.965 1.00 56.69 233 ASN A N 1
ATOM 1848 C CA . ASN A 1 233 ? -19.344 -0.827 1.432 1.00 56.69 233 ASN A CA 1
ATOM 1849 C C . ASN A 1 233 ? -20.338 -1.182 2.559 1.00 56.69 233 ASN A C 1
ATOM 1851 O O . ASN A 1 233 ? -20.474 -2.334 2.970 1.00 56.69 233 ASN A O 1
ATOM 1855 N N . GLY A 1 234 ? -21.015 -0.167 3.098 1.00 53.97 234 GLY A N 1
ATOM 1856 C CA . GLY A 1 234 ? -22.185 -0.283 3.972 1.00 53.97 234 GLY A CA 1
ATOM 1857 C C . GLY A 1 234 ? -21.921 -0.567 5.455 1.00 53.97 234 GLY A C 1
ATOM 1858 O O . GLY A 1 234 ? -22.860 -0.522 6.247 1.00 53.97 234 GLY A O 1
ATOM 1859 N N . LYS A 1 235 ? -20.677 -0.824 5.878 1.00 65.56 235 LYS A N 1
ATOM 1860 C CA . LYS A 1 235 ? -20.339 -1.071 7.292 1.00 65.56 235 LYS A CA 1
ATOM 1861 C C . LYS A 1 235 ? -19.668 0.151 7.909 1.00 65.56 235 LYS A C 1
ATOM 1863 O O . LYS A 1 235 ? -18.445 0.231 7.941 1.00 65.56 235 LYS A O 1
ATOM 1868 N N . ARG A 1 236 ? -20.482 1.086 8.407 1.00 75.31 236 ARG A N 1
ATOM 1869 C CA . ARG A 1 236 ? -19.986 2.183 9.252 1.00 75.31 236 ARG A CA 1
ATOM 1870 C C . ARG A 1 236 ? -19.309 1.625 10.498 1.00 75.31 236 ARG A C 1
ATOM 1872 O O . ARG A 1 236 ? -19.754 0.616 11.058 1.00 75.31 236 ARG A O 1
ATOM 1879 N N . VAL A 1 237 ? -18.262 2.301 10.950 1.00 84.75 237 VAL A N 1
ATOM 1880 C CA . VAL A 1 237 ? -17.647 2.009 12.244 1.00 84.75 237 VAL A CA 1
ATOM 1881 C C . VAL A 1 237 ? -18.677 2.305 13.339 1.00 84.75 237 VAL A C 1
ATOM 1883 O O . VAL A 1 237 ? -19.360 3.328 13.311 1.00 84.75 237 VAL A O 1
ATOM 1886 N N . SER A 1 238 ? -18.844 1.392 14.302 1.00 88.56 238 SER A N 1
ATOM 1887 C CA . SER A 1 238 ? -19.768 1.633 15.416 1.00 88.56 238 SER A CA 1
ATOM 1888 C C . SER A 1 238 ? -19.295 2.821 16.257 1.00 88.56 238 SER A C 1
ATOM 1890 O O . SER A 1 238 ? -18.092 3.022 16.409 1.00 88.56 238 SER A O 1
ATOM 1892 N N . ASN A 1 239 ? -20.217 3.571 16.871 1.00 89.69 239 ASN A N 1
ATOM 1893 C CA . ASN A 1 239 ? -19.866 4.748 17.683 1.00 89.69 239 ASN A CA 1
ATOM 1894 C C . ASN A 1 239 ? -18.818 4.437 18.766 1.00 89.69 239 ASN A C 1
ATOM 1896 O O . ASN A 1 239 ? -17.892 5.213 18.968 1.00 89.69 239 ASN A O 1
ATOM 1900 N N . GLY A 1 240 ? -18.920 3.271 19.417 1.00 90.38 240 GLY A N 1
ATOM 1901 C CA . GLY A 1 240 ? -17.936 2.843 20.416 1.00 90.38 240 GLY A CA 1
ATOM 1902 C C . GLY A 1 240 ? -16.554 2.528 19.829 1.00 90.38 240 GLY A C 1
ATOM 1903 O O . GLY A 1 240 ? -15.546 2.746 20.492 1.00 90.38 240 GLY A O 1
ATOM 1904 N N . MET A 1 241 ? -16.478 2.035 18.588 1.00 91.56 241 MET A N 1
ATOM 1905 C CA . MET A 1 241 ? -15.194 1.845 17.900 1.00 91.56 241 MET A CA 1
ATOM 1906 C C . MET A 1 241 ? -14.623 3.168 17.394 1.00 91.56 241 MET A C 1
ATOM 1908 O O . MET A 1 241 ? -13.419 3.365 17.494 1.00 91.56 241 MET A O 1
ATOM 1912 N N . ARG A 1 242 ? -15.473 4.073 16.899 1.00 92.19 242 ARG A N 1
ATOM 1913 C CA . ARG A 1 242 ? -15.075 5.418 16.476 1.00 92.19 242 ARG A CA 1
ATOM 1914 C C . ARG A 1 242 ? -14.445 6.196 17.629 1.00 92.19 242 ARG A C 1
ATOM 1916 O O . ARG A 1 242 ? -13.296 6.594 17.501 1.00 92.19 242 ARG A O 1
ATOM 1923 N N . SER A 1 243 ? -15.145 6.304 18.760 1.00 93.56 243 SER A N 1
ATOM 1924 C CA . SER A 1 243 ? -14.620 6.966 19.964 1.00 93.56 243 SER A CA 1
ATOM 1925 C C . SER A 1 243 ? -13.295 6.344 20.407 1.00 93.56 243 SER A C 1
ATOM 1927 O O . SER A 1 243 ? -12.351 7.062 20.707 1.00 93.56 243 SER A O 1
ATOM 1929 N N . TRP A 1 244 ? -13.163 5.014 20.337 1.00 95.69 244 TRP A N 1
ATOM 1930 C CA . TRP A 1 244 ? -11.885 4.369 20.636 1.00 95.69 244 TRP A CA 1
ATOM 1931 C C . TRP A 1 244 ? -10.756 4.803 19.685 1.00 95.69 244 TRP A C 1
ATOM 1933 O O . TRP A 1 244 ? -9.635 4.995 20.145 1.00 95.69 244 TRP A O 1
ATOM 1943 N N . PHE A 1 245 ? -11.007 4.935 18.377 1.00 94.62 245 PHE A N 1
ATOM 1944 C CA . PHE A 1 245 ? -9.984 5.404 17.435 1.00 94.62 245 PHE A CA 1
ATOM 1945 C C . PHE A 1 245 ? -9.614 6.867 17.672 1.00 94.62 245 PHE A C 1
ATOM 1947 O O . PHE A 1 245 ? -8.427 7.172 17.683 1.00 94.62 245 PHE A O 1
ATOM 1954 N N . GLU A 1 246 ? -10.600 7.732 17.907 1.00 94.25 246 GLU A N 1
ATOM 1955 C CA . GLU A 1 246 ? -10.394 9.150 18.238 1.00 94.25 246 GLU A CA 1
ATOM 1956 C C . GLU A 1 246 ? -9.547 9.320 19.513 1.00 94.25 246 GLU A C 1
ATOM 1958 O O . GLU A 1 246 ? -8.683 10.187 19.560 1.00 94.25 246 GLU A O 1
ATOM 1963 N N . ASP A 1 247 ? -9.712 8.437 20.503 1.00 93.81 247 ASP A N 1
ATOM 1964 C CA . ASP A 1 247 ? -8.918 8.455 21.739 1.00 93.81 247 ASP A CA 1
ATOM 1965 C C . ASP A 1 247 ? -7.481 7.908 21.568 1.00 93.81 247 ASP A C 1
ATOM 1967 O O . ASP A 1 247 ? -6.628 8.125 22.429 1.00 93.81 247 ASP A O 1
ATOM 1971 N N . ASN A 1 248 ? -7.202 7.136 20.506 1.00 92.94 248 ASN A N 1
ATOM 1972 C CA . ASN A 1 248 ? -5.941 6.387 20.339 1.00 92.94 248 ASN A CA 1
ATOM 1973 C C . ASN A 1 248 ? -5.104 6.819 19.121 1.00 92.94 248 ASN A C 1
ATOM 1975 O O . ASN A 1 248 ? -4.014 6.276 18.913 1.00 92.94 248 ASN A O 1
ATOM 1979 N N . LEU A 1 249 ? -5.598 7.750 18.307 1.00 93.69 249 LEU A N 1
ATOM 1980 C CA . LEU A 1 249 ? -4.939 8.262 17.106 1.00 93.69 249 LEU A CA 1
ATOM 1981 C C . LEU A 1 249 ? -4.900 9.791 17.146 1.00 93.69 249 LEU A C 1
ATOM 1983 O O . LEU A 1 249 ? -5.789 10.429 17.695 1.00 93.69 249 LEU A O 1
ATOM 1987 N N . GLU A 1 250 ? -3.874 10.380 16.533 1.00 94.19 250 GLU A N 1
ATOM 1988 C CA . GLU A 1 250 ? -3.801 11.836 16.339 1.00 94.19 250 GLU A CA 1
ATOM 1989 C C . GLU A 1 250 ? -4.831 12.295 15.298 1.00 94.19 250 GLU A C 1
ATOM 1991 O O . GLU A 1 250 ? -5.379 13.389 15.397 1.00 94.19 250 GLU A O 1
ATOM 1996 N N . GLU A 1 251 ? -5.109 11.445 14.308 1.00 94.94 251 GLU A N 1
ATOM 1997 C CA . GLU A 1 251 ? -6.089 11.705 13.262 1.00 94.94 251 GLU A CA 1
ATOM 1998 C C . GLU A 1 251 ? -6.903 10.440 12.965 1.00 94.94 251 GLU A C 1
ATOM 2000 O O . GLU A 1 251 ? -6.368 9.400 12.573 1.00 94.94 251 GLU A O 1
ATOM 2005 N N . PHE A 1 252 ? -8.221 10.546 13.106 1.00 94.88 252 PHE A N 1
ATOM 2006 C CA . PHE A 1 252 ? -9.164 9.544 12.632 1.00 94.88 252 PHE A CA 1
ATOM 2007 C C . PHE A 1 252 ? -10.224 10.220 11.764 1.00 94.88 252 PHE A C 1
ATOM 2009 O O . PHE A 1 252 ? -10.908 11.137 12.214 1.00 94.88 252 PHE A O 1
ATOM 2016 N N . LEU A 1 253 ? -10.367 9.765 10.518 1.00 91.44 253 LEU A N 1
ATOM 2017 C CA . LEU A 1 253 ? -11.375 10.269 9.586 1.00 91.44 253 LEU A CA 1
ATOM 2018 C C . LEU A 1 253 ? -12.158 9.107 8.981 1.00 91.44 253 LEU A C 1
ATOM 2020 O O . LEU A 1 253 ? -11.572 8.155 8.473 1.00 91.44 253 LEU A O 1
ATOM 2024 N N . GLU A 1 254 ? -13.483 9.219 8.971 1.00 88.31 254 GLU A N 1
ATOM 2025 C CA . GLU A 1 254 ? -14.389 8.298 8.278 1.00 88.31 254 GLU A CA 1
ATOM 2026 C C . GLU A 1 254 ? -15.241 9.112 7.292 1.00 88.31 254 GLU A C 1
ATOM 2028 O O . GLU A 1 254 ? -15.997 9.988 7.720 1.00 88.31 254 GLU A O 1
ATOM 2033 N N . ARG A 1 255 ? -15.070 8.869 5.986 1.00 80.75 255 ARG A N 1
ATOM 2034 C CA . ARG A 1 255 ? -15.716 9.602 4.882 1.00 80.75 255 ARG A CA 1
ATOM 2035 C C . ARG A 1 255 ? -16.660 8.723 4.065 1.00 80.75 255 ARG A C 1
ATOM 2037 O O . ARG A 1 255 ? -16.259 7.602 3.677 1.00 80.75 255 ARG A O 1
#

Secondary structure (DSSP, 8-state):
-PPEEEEEEEE--B-GGGG-SSSPPPHHHHHHHHHHHEEEEEEEEEESBEEPPPPS-----TT--PPP---SEEEEES-EES------SSPPPTT-EEEEES-EES--SSPPPPEEEEEEES--HHHHHHHHHH--EEEEEEES-TT--HHHHGGGGPPPTT-SS-SSSS--EEEEES-TT--HHHHHHHHHHHHHHTT--PPPPGGGTTSSSSGGG-S-PPPP-EEEEES-SS-PPPHHHHHHHHHH-SEEEE-

Mean predicted aligned error: 11.04 Å

pLDDT: mean 72.79, std 19.03, range [35.94, 96.06]

Solvent-accessible surface area (backbone atoms only — not comparable to full-atom values): 13880 Å² total; per-residue (Å²): 130,89,64,47,72,38,71,64,48,78,45,75,62,44,48,31,67,77,52,45,93,76,68,59,42,44,67,61,59,48,52,53,53,49,46,74,66,24,64,28,36,44,32,40,38,42,24,46,30,42,36,58,57,74,65,100,61,76,82,80,54,93,81,62,81,58,76,68,84,57,46,38,31,43,34,40,31,51,19,40,39,32,36,52,74,55,51,54,95,61,83,58,58,92,72,26,35,42,35,40,31,52,32,49,42,86,47,53,88,39,39,47,44,52,30,41,29,37,39,43,25,46,35,47,52,62,28,49,42,52,48,61,60,27,27,30,28,31,24,42,34,40,32,53,18,68,50,44,30,43,78,53,62,41,52,80,48,47,58,50,94,90,41,99,45,51,44,52,33,57,32,28,34,42,36,39,28,34,37,65,49,50,47,71,67,43,52,50,49,32,46,50,49,32,50,54,48,74,71,75,81,74,85,77,73,83,85,75,67,85,84,58,86,83,68,83,75,68,86,49,47,54,47,47,35,35,42,38,43,28,57,57,75,82,66,76,76,50,70,74,56,45,55,51,43,55,77,67,29,86,39,64,46,81,90

Foldseek 3Di:
DDFAEEAEDEDAEAEQCNCDDDGGDAPQNVVVVVCVRGVAYAEYEYHHYEHDADPPDPPCPVPDQFPDHRYLEYEYELYAHAEDAEGDPDADDQRHEYEYENYHYPAYSAAHYETQEYEYYQYALVVLQRNLQRYAYQEYEYEQHQRDALVRLLLLLDDDPPDLDSNHQNHAEYEYANHAHYDLVSVVSNQVSLQCLVPPPDDDDDPVPDPDDVCVVGRHRHHHAYYHAYNHPPDDDDPVSQVVCVVRHNYYYYD